Protein AF-A0A924R7V2-F1 (afdb_monomer)

Radius of gyration: 20.62 Å; Cα contacts (8 Å, |Δi|>4): 153; chains: 1; bounding box: 62×31×60 Å

Secondary structure (DSSP, 8-state):
--TT--HHHHHHHHHHHHHHHHHHHHHHHHHSS--GGGGHHHHHHHHHHT-SSHHHHHHHHHHHHHHHHHHHHHHHHHHHHTTGGG-THHHHHHHHHHHHHHHHH-TTSHHHHHHHHHHH-HHHHHHHHHHHHHHHHHTTHHHH-STTHHHHHHHHHHHHHHIIIII----GGGGGGHHHHHHHTS-THHHHHHTS--

Solvent-accessible surface area (backbone atoms only — not comparable to full-atom values): 10890 Å² total; per-residue (Å²): 136,80,84,75,61,50,70,68,54,48,46,50,51,34,52,52,51,31,52,50,45,51,54,48,36,53,53,47,37,72,78,39,96,54,63,53,73,60,48,49,47,68,46,51,51,45,58,37,69,54,42,92,44,74,69,47,29,54,50,36,35,51,52,50,43,51,54,53,39,51,50,41,32,50,52,31,49,48,40,56,73,70,46,46,82,79,40,53,60,49,42,22,49,50,52,48,67,74,41,44,67,51,53,70,75,42,62,83,41,71,67,38,49,52,52,50,51,33,46,73,38,31,68,62,27,27,49,54,49,50,53,52,41,49,56,28,47,56,39,52,53,60,77,81,42,71,90,52,33,69,57,50,47,53,51,49,53,51,47,53,50,48,41,33,70,77,67,65,46,82,54,69,61,53,55,69,53,52,52,35,48,61,55,58,72,71,47,73,64,70,59,55,56,61,66,74,77,113

Structure (mmCIF, N/CA/C/O backbone):
data_AF-A0A924R7V2-F1
#
_entry.id   AF-A0A924R7V2-F1
#
loop_
_atom_site.group_PDB
_atom_site.id
_atom_site.type_symbol
_atom_site.label_atom_id
_atom_site.label_alt_id
_atom_site.label_comp_id
_atom_site.label_asym_id
_atom_site.label_entity_id
_atom_site.label_seq_id
_atom_site.pdbx_PDB_ins_code
_atom_site.Cartn_x
_atom_site.Cartn_y
_atom_site.Cartn_z
_atom_site.occupancy
_atom_site.B_iso_or_equiv
_atom_site.auth_seq_id
_atom_site.auth_comp_id
_atom_site.auth_asym_id
_atom_site.auth_atom_id
_atom_site.pdbx_PDB_model_num
ATOM 1 N N . MET A 1 1 ? -12.133 -12.979 36.140 1.00 30.42 1 MET A N 1
ATOM 2 C CA . MET A 1 1 ? -11.335 -12.164 37.088 1.00 30.42 1 MET A CA 1
ATOM 3 C C . MET A 1 1 ? -10.271 -11.273 36.418 1.00 30.42 1 MET A C 1
ATOM 5 O O . MET A 1 1 ? -9.928 -10.261 37.002 1.00 30.42 1 MET A O 1
ATOM 9 N N . ALA A 1 2 ? -9.81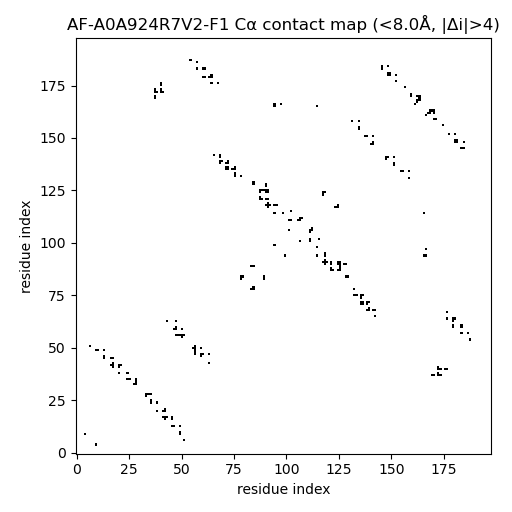9 -11.541 35.179 1.00 35.56 2 ALA A N 1
ATOM 10 C CA . ALA A 1 2 ? -8.825 -10.710 34.461 1.00 35.56 2 ALA A CA 1
ATOM 1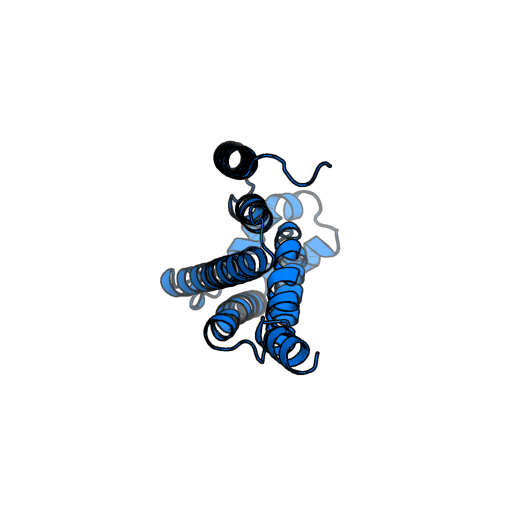1 C C . ALA A 1 2 ? -9.401 -9.622 33.511 1.00 35.56 2 ALA A C 1
ATOM 13 O O . ALA A 1 2 ? -8.659 -8.893 32.860 1.00 35.56 2 ALA A O 1
ATOM 14 N N . VAL A 1 3 ? -10.731 -9.500 33.397 1.00 43.91 3 VAL A N 1
ATOM 15 C CA . VAL A 1 3 ? -11.387 -8.645 32.378 1.00 43.91 3 VAL A CA 1
ATOM 16 C C . VAL A 1 3 ? -11.472 -7.168 32.802 1.00 43.91 3 VAL A C 1
ATOM 18 O O . VAL A 1 3 ? -11.505 -6.277 31.951 1.00 43.91 3 VAL A O 1
ATOM 21 N N . LEU A 1 4 ? -11.402 -6.902 34.111 1.00 42.78 4 LEU A N 1
ATOM 22 C CA . 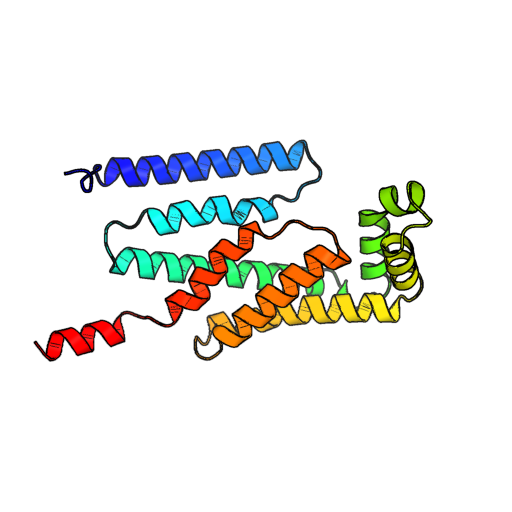LEU A 1 4 ? -11.438 -5.576 34.738 1.00 42.78 4 LEU A CA 1
ATOM 23 C C . LEU A 1 4 ? -10.038 -4.952 34.875 1.00 42.78 4 LEU A C 1
ATOM 25 O O . LEU A 1 4 ? -9.755 -4.269 35.855 1.00 42.78 4 LEU A O 1
ATOM 29 N N . LEU A 1 5 ? -9.133 -5.167 33.912 1.00 50.28 5 LEU A N 1
ATOM 30 C CA . LEU A 1 5 ? -7.948 -4.313 33.836 1.00 50.28 5 LEU A CA 1
ATOM 31 C C . LEU A 1 5 ? -8.456 -2.882 33.611 1.00 50.28 5 LEU A C 1
ATOM 33 O O . LEU A 1 5 ? -9.075 -2.588 32.585 1.00 50.28 5 LEU A O 1
ATOM 37 N N . ASN A 1 6 ? -8.295 -2.069 34.652 1.00 61.81 6 ASN A N 1
ATOM 38 C CA . ASN A 1 6 ? -8.919 -0.773 34.884 1.00 61.81 6 ASN A CA 1
ATOM 39 C C . ASN A 1 6 ? -8.969 0.059 33.589 1.00 61.81 6 ASN A C 1
ATOM 41 O O . ASN A 1 6 ? -7.948 0.234 32.929 1.00 61.81 6 ASN A O 1
ATOM 45 N N . PHE A 1 7 ? -10.142 0.557 33.195 1.00 62.72 7 PHE A N 1
ATOM 46 C CA . PHE A 1 7 ? -10.370 1.256 31.916 1.00 62.72 7 PHE A CA 1
ATOM 47 C C . PHE A 1 7 ? -9.324 2.344 31.611 1.00 62.72 7 PHE A C 1
ATOM 49 O O . PHE A 1 7 ? -8.873 2.485 30.473 1.00 62.72 7 PHE A O 1
ATOM 56 N N . LYS A 1 8 ? -8.888 3.068 32.650 1.00 65.00 8 LYS A N 1
ATOM 57 C CA . LYS A 1 8 ? -7.819 4.072 32.560 1.00 65.00 8 LYS A CA 1
ATOM 58 C C . LYS A 1 8 ? -6.460 3.461 32.197 1.00 65.00 8 LYS A C 1
ATOM 60 O O . LYS A 1 8 ? -5.738 4.037 31.394 1.00 65.00 8 LYS A O 1
ATOM 65 N N . ILE A 1 9 ? -6.145 2.281 32.730 1.00 75.62 9 ILE A N 1
ATOM 66 C CA . ILE A 1 9 ? -4.906 1.543 32.453 1.00 75.62 9 ILE A CA 1
ATOM 67 C C . ILE A 1 9 ? -4.914 1.015 31.015 1.00 75.62 9 ILE A C 1
ATOM 69 O O . ILE A 1 9 ? -3.938 1.218 30.304 1.00 75.62 9 ILE A O 1
ATOM 73 N N . LYS A 1 10 ? -6.021 0.427 30.533 1.00 75.50 10 LYS A N 1
ATOM 74 C CA . LYS A 1 10 ? -6.118 -0.046 29.133 1.00 75.50 10 LYS A CA 1
ATOM 75 C C . LYS A 1 10 ? -5.936 1.087 28.118 1.00 75.50 10 LYS A C 1
ATOM 77 O O . LYS A 1 10 ? -5.172 0.941 27.164 1.00 75.50 10 LYS A O 1
ATOM 82 N N . LYS A 1 11 ? -6.595 2.231 28.339 1.00 77.94 11 LYS A N 1
ATOM 83 C CA . LYS A 1 11 ? -6.418 3.420 27.490 1.00 77.94 11 LYS A CA 1
ATOM 84 C C . LYS A 1 11 ? -4.999 3.976 27.579 1.00 77.94 11 LYS A C 1
ATOM 86 O O . LYS A 1 11 ? -4.411 4.265 26.544 1.00 77.94 11 LYS A O 1
ATOM 91 N N . GLY A 1 12 ? -4.440 4.068 28.786 1.00 82.12 12 GLY A N 1
ATOM 92 C CA . GLY A 1 12 ? -3.061 4.508 29.003 1.00 82.12 12 GLY A CA 1
ATOM 93 C C . GLY A 1 12 ? -2.050 3.646 28.246 1.00 82.12 12 GLY A C 1
ATOM 94 O O . GLY A 1 12 ? -1.248 4.182 27.490 1.00 82.12 12 GLY A O 1
ATOM 95 N N . ILE A 1 13 ? -2.155 2.318 28.363 1.00 83.94 13 ILE A N 1
ATOM 96 C CA . ILE A 1 13 ? -1.310 1.372 27.619 1.00 83.94 13 ILE A CA 1
ATOM 97 C C . ILE A 1 13 ? -1.471 1.587 26.114 1.00 83.94 13 ILE A C 1
ATOM 99 O O . ILE A 1 13 ? -0.471 1.704 25.421 1.00 83.94 13 ILE A O 1
ATOM 103 N N . THR A 1 14 ? -2.705 1.726 25.617 1.00 84.38 14 THR A N 1
ATOM 104 C CA . THR A 1 14 ? -2.963 1.959 24.185 1.00 84.38 14 THR A CA 1
ATOM 105 C C . THR A 1 14 ? -2.237 3.206 23.672 1.00 84.38 14 THR A C 1
ATOM 107 O O . THR A 1 14 ? -1.545 3.136 22.660 1.00 84.38 14 THR A O 1
ATOM 110 N N . PHE A 1 15 ? -2.355 4.340 24.369 1.00 86.19 15 PHE A N 1
ATOM 111 C CA . PHE A 1 15 ? -1.691 5.581 23.961 1.00 86.19 15 PHE A CA 1
ATOM 112 C C . PHE A 1 15 ? -0.167 5.483 24.041 1.00 86.19 15 PHE A C 1
ATOM 114 O O . PHE A 1 15 ? 0.513 5.978 23.146 1.00 86.19 15 PHE A O 1
ATOM 121 N N . ILE A 1 16 ? 0.367 4.811 25.065 1.00 88.50 16 ILE A N 1
ATOM 122 C CA . ILE A 1 16 ? 1.808 4.555 25.183 1.00 88.50 16 ILE A CA 1
ATOM 123 C C . ILE A 1 16 ? 2.286 3.688 24.014 1.00 88.50 16 ILE A C 1
ATOM 125 O O . ILE A 1 16 ? 3.286 4.023 23.386 1.00 88.50 16 ILE A O 1
ATOM 129 N N . THR A 1 17 ? 1.560 2.621 23.667 1.00 88.00 17 THR A N 1
ATOM 130 C CA . THR A 1 17 ? 1.894 1.755 22.528 1.00 88.00 17 THR A CA 1
ATOM 131 C C . THR A 1 17 ? 1.845 2.521 21.209 1.00 88.00 17 THR A C 1
ATOM 133 O O . THR A 1 17 ? 2.769 2.395 20.409 1.00 88.00 17 THR A O 1
ATOM 136 N N . ILE A 1 18 ? 0.822 3.354 20.990 1.00 87.94 18 ILE A N 1
ATOM 137 C CA . ILE A 1 18 ? 0.715 4.203 19.795 1.00 87.94 18 ILE A CA 1
ATOM 138 C C . ILE A 1 18 ? 1.891 5.181 19.723 1.00 87.94 18 ILE A C 1
ATOM 140 O O . ILE A 1 18 ? 2.565 5.248 18.698 1.00 87.94 18 ILE A O 1
ATOM 144 N N . GLY A 1 19 ? 2.173 5.898 20.815 1.00 89.06 19 GLY A N 1
ATOM 145 C CA . GLY A 1 19 ? 3.272 6.860 20.883 1.00 89.06 19 GLY A CA 1
ATOM 146 C C . GLY A 1 19 ? 4.629 6.205 20.634 1.00 89.06 19 GLY A C 1
ATOM 147 O O . GLY A 1 19 ? 5.397 6.678 19.799 1.00 89.06 19 GLY A O 1
ATOM 148 N N . PHE A 1 20 ? 4.888 5.066 21.280 1.00 90.06 20 PHE A N 1
ATOM 149 C CA . PHE A 1 20 ? 6.088 4.266 21.044 1.0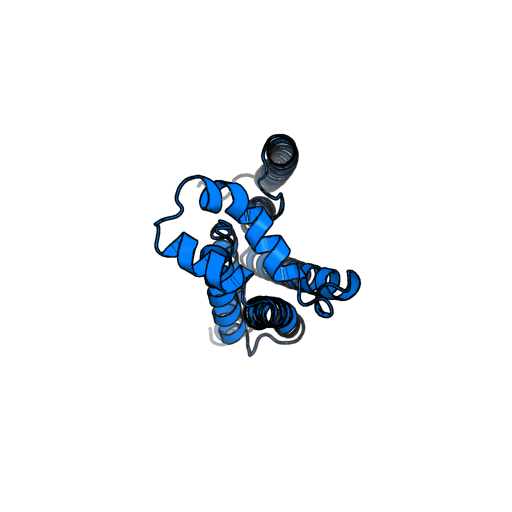0 90.06 20 PHE A CA 1
ATOM 150 C C . PHE A 1 20 ? 6.197 3.822 19.581 1.00 90.06 20 PHE A C 1
ATOM 152 O O . PHE A 1 20 ? 7.250 3.985 18.974 1.00 90.06 20 PHE A O 1
ATOM 159 N N . THR A 1 21 ? 5.106 3.327 18.988 1.00 87.25 21 THR A N 1
ATOM 160 C CA . THR A 1 21 ? 5.089 2.881 17.584 1.00 87.25 21 THR A CA 1
ATOM 161 C C . THR A 1 21 ? 5.361 4.031 16.617 1.00 87.25 21 THR A C 1
ATOM 163 O O . THR A 1 21 ? 6.095 3.843 15.652 1.00 87.25 21 THR A O 1
ATOM 166 N N . ILE A 1 22 ? 4.827 5.229 16.875 1.00 88.38 22 ILE A N 1
ATOM 167 C CA . ILE A 1 22 ? 5.089 6.421 16.055 1.00 88.38 22 ILE A CA 1
ATOM 168 C C . ILE A 1 22 ? 6.567 6.807 16.127 1.00 88.38 22 ILE A C 1
ATOM 170 O O . ILE A 1 22 ? 7.202 6.981 15.089 1.00 88.38 22 ILE A O 1
ATOM 174 N N . VAL A 1 23 ? 7.128 6.909 17.337 1.00 89.44 23 VAL A N 1
ATOM 175 C CA . VAL A 1 23 ? 8.549 7.244 17.528 1.00 89.44 23 VAL A CA 1
ATOM 176 C C . VAL A 1 23 ? 9.439 6.194 16.865 1.00 89.44 23 VAL A C 1
ATOM 178 O O . VAL A 1 23 ? 10.372 6.546 16.144 1.00 89.44 23 VAL A O 1
ATOM 181 N N . TYR A 1 24 ? 9.110 4.914 17.044 1.00 87.94 24 TYR A N 1
ATOM 182 C CA . TYR A 1 24 ? 9.808 3.805 16.405 1.00 87.94 24 TYR A CA 1
ATOM 183 C C . TYR A 1 24 ? 9.746 3.901 14.876 1.00 87.94 24 TYR A C 1
ATOM 185 O O . TYR A 1 24 ? 10.780 3.801 14.222 1.00 87.94 24 TYR A O 1
ATOM 193 N N . ALA A 1 25 ? 8.569 4.162 14.300 1.00 86.19 25 ALA A N 1
ATOM 194 C CA . ALA A 1 25 ? 8.394 4.298 12.856 1.00 86.19 25 ALA A CA 1
ATOM 195 C C . ALA A 1 25 ? 9.178 5.488 12.280 1.00 86.19 25 ALA A C 1
ATOM 197 O O . ALA A 1 25 ? 9.783 5.356 11.219 1.00 86.19 25 ALA A O 1
ATOM 198 N N . ILE A 1 26 ? 9.217 6.626 12.983 1.00 87.12 26 ILE A N 1
ATOM 199 C CA . ILE A 1 26 ? 10.000 7.801 12.570 1.00 87.12 26 ILE A CA 1
ATOM 200 C C . ILE A 1 26 ? 11.495 7.480 12.603 1.00 87.12 26 ILE A C 1
ATOM 202 O O . ILE A 1 26 ? 12.201 7.717 11.622 1.00 87.12 26 ILE A O 1
ATOM 206 N N . PHE A 1 27 ? 11.982 6.918 13.711 1.00 88.00 27 PHE A N 1
ATOM 207 C CA . PHE A 1 27 ? 13.397 6.593 13.867 1.00 88.00 27 PHE A CA 1
ATOM 208 C C . PHE A 1 27 ? 13.842 5.560 12.830 1.00 88.00 27 PHE A C 1
ATOM 210 O O . PHE A 1 27 ? 14.835 5.754 12.131 1.00 88.00 27 PHE A O 1
ATOM 217 N N . PHE A 1 28 ? 13.059 4.497 12.660 1.00 82.94 28 PHE A N 1
ATOM 218 C CA . PHE A 1 28 ? 13.373 3.436 11.717 1.00 82.94 28 PHE A CA 1
ATOM 219 C C . PHE A 1 28 ? 13.289 3.906 10.261 1.00 82.94 28 PHE A C 1
ATOM 221 O O . PHE A 1 28 ? 14.169 3.565 9.478 1.00 82.94 28 PHE A O 1
ATOM 228 N N . SER A 1 29 ? 12.313 4.750 9.907 1.00 82.50 29 SER A N 1
ATOM 229 C CA . SER A 1 29 ? 12.231 5.369 8.574 1.00 82.50 29 SER A CA 1
ATOM 230 C C . SER A 1 29 ? 13.340 6.393 8.313 1.00 82.50 29 SER A C 1
ATOM 232 O O . SER A 1 29 ? 13.602 6.706 7.156 1.00 82.50 29 SER A O 1
ATOM 234 N N . SER A 1 30 ? 13.963 6.947 9.356 1.00 84.44 30 SER A N 1
ATOM 235 C CA . SER A 1 30 ? 15.096 7.871 9.213 1.00 84.44 30 SER A CA 1
ATOM 236 C C . SER A 1 30 ? 16.417 7.123 9.014 1.00 84.44 30 SER A C 1
ATOM 238 O O . SER A 1 30 ? 17.309 7.612 8.328 1.00 84.44 30 SER A O 1
ATOM 240 N N . VAL A 1 31 ? 16.545 5.938 9.620 1.00 83.81 31 VAL A N 1
ATOM 241 C CA . VAL A 1 31 ? 17.761 5.110 9.580 1.00 83.81 31 VAL A CA 1
ATOM 242 C C . VAL A 1 31 ? 17.742 4.103 8.423 1.00 83.81 31 VAL A C 1
ATOM 244 O O . VAL A 1 31 ? 18.792 3.771 7.880 1.00 83.81 31 VAL A O 1
ATOM 247 N N . SER A 1 32 ? 16.562 3.619 8.032 1.00 72.94 32 SER A N 1
ATOM 248 C CA . SER A 1 32 ? 16.372 2.618 6.977 1.00 72.94 32 SER A CA 1
ATOM 249 C C . SER A 1 32 ? 15.606 3.195 5.788 1.00 72.94 32 SER A C 1
ATOM 251 O O . SER A 1 32 ? 14.801 4.105 5.932 1.00 72.94 32 SER A O 1
ATOM 253 N N . TYR A 1 33 ? 15.754 2.580 4.613 1.00 65.69 33 TYR A N 1
ATOM 254 C CA . TYR A 1 33 ? 14.979 2.918 3.407 1.00 65.69 33 TYR A CA 1
ATOM 255 C C . TYR A 1 33 ? 13.519 2.417 3.437 1.00 65.69 33 TYR A C 1
ATOM 257 O O . TYR A 1 33 ? 12.823 2.459 2.423 1.00 65.69 33 TYR A O 1
ATOM 265 N N . ILE A 1 34 ? 13.048 1.904 4.578 1.00 67.94 34 ILE A N 1
ATOM 266 C CA . ILE A 1 34 ? 11.700 1.350 4.723 1.00 67.94 34 ILE A CA 1
ATOM 267 C C . ILE A 1 34 ? 10.719 2.491 4.986 1.00 67.94 34 ILE A C 1
ATOM 269 O O . ILE A 1 34 ? 10.885 3.275 5.917 1.00 67.94 34 ILE A O 1
ATOM 273 N N . SER A 1 35 ? 9.671 2.561 4.165 1.00 68.75 35 SER A N 1
ATOM 274 C CA . SER A 1 35 ? 8.650 3.601 4.276 1.00 68.75 35 SER A CA 1
ATOM 275 C C . SER A 1 35 ? 7.859 3.504 5.587 1.00 68.75 35 SER A C 1
ATOM 277 O O . SER A 1 35 ? 7.434 2.427 6.015 1.00 68.75 35 SER A O 1
ATOM 279 N N . MET A 1 36 ? 7.566 4.663 6.185 1.00 72.12 36 MET A N 1
ATOM 280 C CA . MET A 1 36 ? 6.717 4.782 7.380 1.00 72.12 36 MET A CA 1
ATOM 281 C C . MET A 1 36 ? 5.322 4.151 7.192 1.00 72.12 36 MET A C 1
ATOM 283 O O . MET A 1 36 ? 4.702 3.696 8.152 1.00 72.12 36 MET A O 1
ATOM 287 N N . GLN A 1 37 ? 4.843 4.073 5.947 1.00 71.31 37 GLN A N 1
ATOM 288 C CA . GLN A 1 37 ? 3.541 3.508 5.581 1.00 71.31 37 GLN A CA 1
ATOM 289 C C . GLN A 1 37 ? 3.396 2.044 6.026 1.00 71.31 37 GLN A C 1
ATOM 291 O O . GLN A 1 37 ? 2.312 1.643 6.442 1.00 71.31 37 GLN A O 1
ATOM 296 N N . GLY A 1 38 ? 4.478 1.256 6.032 1.00 70.12 38 GLY A N 1
ATOM 297 C CA . GLY A 1 38 ? 4.446 -0.135 6.503 1.00 70.12 38 GLY A CA 1
ATOM 298 C C . GLY A 1 38 ? 4.066 -0.284 7.984 1.00 70.12 38 GLY A C 1
ATOM 299 O O . GLY A 1 38 ? 3.474 -1.290 8.374 1.00 70.12 38 GLY A O 1
ATOM 300 N N . TYR A 1 39 ? 4.329 0.738 8.804 1.00 76.00 39 TYR A N 1
ATOM 301 C CA . TYR A 1 39 ? 4.073 0.726 10.250 1.00 76.00 39 TYR A CA 1
ATOM 302 C C . TYR A 1 39 ? 2.696 1.260 10.637 1.00 76.00 39 TYR A C 1
ATOM 304 O O . TYR A 1 39 ? 2.279 1.116 11.786 1.00 76.00 39 TYR A O 1
ATOM 312 N N . MET A 1 40 ? 1.952 1.841 9.694 1.00 77.12 40 MET A N 1
ATOM 313 C CA . MET A 1 40 ? 0.668 2.472 9.996 1.00 77.12 40 MET A CA 1
ATOM 314 C C . MET A 1 40 ? -0.337 1.481 10.593 1.00 77.12 40 MET A C 1
ATOM 316 O O . MET A 1 40 ? -1.120 1.838 11.474 1.00 77.12 40 MET A O 1
ATOM 320 N N . SER A 1 41 ? -0.271 0.205 10.199 1.00 77.50 41 SER A N 1
ATOM 321 C CA . SER A 1 41 ? -1.183 -0.784 10.773 1.00 77.50 41 SER A CA 1
ATOM 322 C C . SER A 1 41 ? -0.947 -1.028 12.261 1.00 77.50 41 SER A C 1
ATOM 324 O O . SER A 1 41 ? -1.898 -1.192 13.022 1.00 77.50 41 SER A O 1
ATOM 326 N N . TRP A 1 42 ? 0.310 -0.960 12.698 1.00 79.38 42 TRP A N 1
ATOM 327 C CA . TRP A 1 42 ? 0.685 -1.103 14.105 1.00 79.38 42 TRP A CA 1
ATOM 328 C C . TRP A 1 42 ? 0.225 0.085 14.951 1.00 79.38 42 TRP A C 1
ATOM 330 O O . TRP A 1 42 ? 0.014 -0.065 16.150 1.00 79.38 42 TRP A O 1
ATOM 340 N N . ILE A 1 43 ? 0.011 1.246 14.328 1.00 84.12 43 ILE A N 1
ATOM 341 C CA . ILE A 1 43 ? -0.538 2.433 14.987 1.00 84.12 43 ILE A CA 1
ATOM 342 C C . ILE A 1 43 ? -2.052 2.279 15.207 1.00 84.12 43 ILE A C 1
ATOM 344 O O . ILE A 1 43 ? -2.556 2.643 16.269 1.00 84.12 43 ILE A O 1
ATOM 348 N N . LEU A 1 44 ? -2.796 1.717 14.245 1.00 84.06 44 LEU A N 1
ATOM 349 C CA . LEU A 1 44 ? -4.266 1.663 14.330 1.00 84.06 44 LEU A CA 1
ATOM 350 C C . LEU A 1 44 ? -4.807 0.382 14.998 1.00 84.06 44 LEU A C 1
ATOM 352 O O . LEU A 1 44 ? -5.909 0.414 15.543 1.00 84.06 44 LEU A O 1
ATOM 356 N N . ILE A 1 45 ? -4.069 -0.736 15.014 1.00 84.06 45 ILE A N 1
ATOM 357 C CA . ILE A 1 45 ? -4.512 -1.977 15.691 1.00 84.06 45 ILE A CA 1
ATOM 358 C C . ILE A 1 45 ? -4.770 -1.768 17.199 1.00 84.06 45 ILE A C 1
ATOM 360 O O . ILE A 1 45 ? -5.839 -2.169 17.672 1.00 84.06 45 ILE A O 1
ATOM 364 N N . PRO A 1 46 ? -3.878 -1.112 17.973 1.00 84.56 46 PRO A N 1
ATOM 365 C CA . PRO A 1 46 ? -4.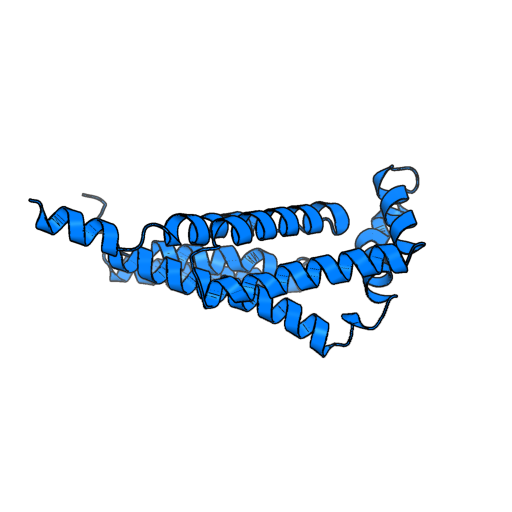130 -0.832 19.387 1.00 84.56 46 PRO A CA 1
ATOM 366 C C . PRO A 1 46 ? -5.407 -0.013 19.611 1.00 84.56 46 PRO A C 1
ATOM 368 O O . PRO A 1 46 ? -6.105 -0.223 20.602 1.00 84.56 46 PRO A O 1
ATOM 371 N N . LEU A 1 47 ? -5.754 0.878 18.673 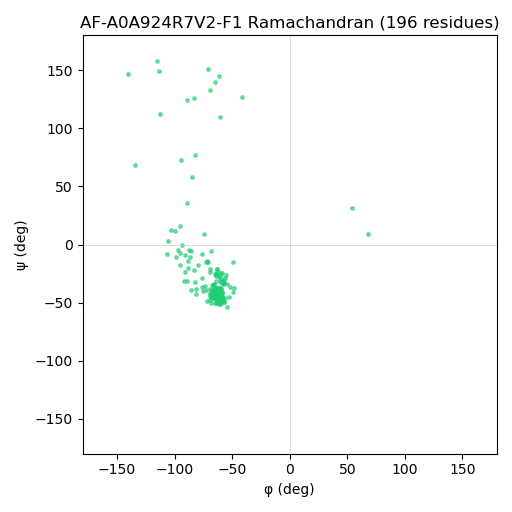1.00 83.25 47 LEU A N 1
ATOM 372 C CA . LEU A 1 47 ? -6.973 1.682 18.748 1.00 83.25 47 LEU A CA 1
ATOM 373 C C . LEU A 1 47 ? -8.229 0.799 18.727 1.00 83.25 47 LEU A C 1
ATOM 375 O O . LEU A 1 47 ? -9.127 1.011 19.542 1.00 83.25 47 LEU A O 1
ATOM 379 N N . ILE A 1 48 ? -8.267 -0.222 17.863 1.00 82.62 48 ILE A N 1
ATOM 380 C CA . ILE A 1 48 ? -9.379 -1.184 17.786 1.00 82.62 48 ILE A CA 1
ATOM 381 C C . ILE A 1 48 ? -9.516 -1.956 19.106 1.00 82.62 48 ILE A C 1
ATOM 383 O O . ILE A 1 48 ? -10.615 -2.097 19.640 1.00 82.62 48 ILE A O 1
ATOM 387 N N . LEU A 1 49 ? -8.398 -2.424 19.667 1.00 81.62 49 LEU A N 1
ATOM 388 C CA . LEU A 1 49 ? -8.382 -3.248 20.884 1.00 81.62 49 LEU A CA 1
ATOM 389 C C . LEU A 1 49 ? -8.627 -2.452 22.177 1.00 81.62 49 LEU A C 1
ATOM 391 O O . LEU A 1 49 ? -8.816 -3.040 23.244 1.00 81.62 49 LEU A O 1
ATOM 395 N N . SER A 1 50 ? -8.662 -1.121 22.097 1.00 81.94 50 SER A N 1
ATOM 396 C CA . SER A 1 50 ? -8.906 -0.244 23.247 1.00 81.94 50 SER A CA 1
ATOM 397 C C . SER A 1 50 ? -10.360 -0.255 23.739 1.00 81.94 50 SER A C 1
ATOM 399 O O . SER A 1 50 ? -10.646 0.192 24.856 1.00 81.94 50 SER A O 1
ATOM 401 N N . SER A 1 51 ? -11.292 -0.776 22.934 1.00 79.19 51 SER A N 1
ATOM 402 C CA . SER A 1 51 ? -12.707 -0.842 23.291 1.00 79.19 51 SER A CA 1
ATOM 403 C C . SER A 1 51 ? -12.976 -1.830 24.421 1.00 79.19 51 SER A C 1
ATOM 405 O O . SER A 1 51 ? -12.568 -2.988 24.371 1.00 79.19 51 SER A O 1
ATOM 407 N N . THR A 1 52 ? -13.757 -1.402 25.409 1.00 74.94 52 THR A N 1
ATOM 408 C CA . THR A 1 52 ? -14.255 -2.275 26.481 1.00 74.94 52 THR A CA 1
ATOM 409 C C . THR A 1 52 ? -15.650 -2.826 26.209 1.00 74.94 52 THR A C 1
ATOM 411 O O . THR A 1 52 ? -16.048 -3.806 26.832 1.00 74.94 52 THR A O 1
ATOM 414 N N . THR A 1 53 ? -16.391 -2.210 25.287 1.00 81.94 53 THR A N 1
ATOM 415 C CA . THR A 1 53 ? -17.735 -2.626 24.884 1.00 81.94 53 THR A CA 1
ATOM 416 C C . THR A 1 53 ? -17.724 -3.115 23.441 1.00 81.94 53 THR A C 1
ATOM 418 O O . THR A 1 53 ? -16.974 -2.611 22.606 1.00 81.94 53 THR A O 1
ATOM 421 N N . ILE A 1 54 ? -18.604 -4.068 23.129 1.00 80.75 54 ILE A N 1
ATOM 422 C CA . ILE A 1 54 ? -18.783 -4.590 21.766 1.00 80.75 54 ILE A CA 1
ATOM 423 C C . ILE A 1 54 ? -19.169 -3.464 20.795 1.00 80.75 54 ILE A C 1
ATOM 425 O O . ILE A 1 54 ? -18.639 -3.388 19.693 1.00 80.75 54 ILE A O 1
ATOM 429 N N . GLN A 1 55 ? -20.039 -2.543 21.217 1.00 80.12 55 GLN A N 1
ATOM 430 C CA . GLN A 1 55 ? -20.415 -1.373 20.414 1.00 80.12 55 GLN A CA 1
ATOM 431 C C . GLN A 1 55 ? -19.216 -0.457 20.131 1.00 80.12 55 GLN A C 1
ATOM 433 O O . GLN A 1 55 ? -19.039 -0.013 19.000 1.00 80.12 55 GLN A O 1
ATOM 438 N N . GLY A 1 56 ? -18.361 -0.218 21.134 1.00 81.38 56 GLY A N 1
ATOM 439 C CA . GLY A 1 56 ? -17.135 0.561 20.966 1.00 81.38 56 GLY A CA 1
ATOM 440 C C . GLY A 1 56 ? -16.149 -0.105 20.007 1.00 81.38 56 GLY A C 1
ATOM 441 O O . GLY A 1 56 ? -15.543 0.583 19.193 1.00 81.38 56 GLY A O 1
ATOM 442 N N . PHE A 1 57 ? -16.033 -1.436 20.051 1.00 83.25 57 PHE A N 1
ATOM 443 C CA . PHE A 1 57 ? -15.191 -2.202 19.127 1.00 83.25 57 PHE A CA 1
ATOM 444 C C . PHE A 1 57 ? -15.624 -1.989 17.672 1.00 83.25 57 PHE A C 1
ATOM 446 O O . PHE A 1 57 ? -14.807 -1.607 16.835 1.00 83.25 57 PHE A O 1
ATOM 453 N N . TYR A 1 58 ? -16.921 -2.154 17.383 1.00 82.81 58 TYR A N 1
ATOM 454 C CA . TYR A 1 58 ? -17.470 -1.906 16.045 1.00 82.81 58 TYR A CA 1
ATOM 455 C C . TYR A 1 58 ? -17.300 -0.447 15.610 1.00 82.81 58 TYR A C 1
ATOM 457 O O . TYR A 1 58 ? -16.961 -0.189 14.456 1.00 82.81 58 TYR A O 1
ATOM 465 N N . TYR A 1 59 ? -17.471 0.509 16.527 1.00 84.56 59 TYR A N 1
ATOM 466 C CA . TYR A 1 59 ? -17.230 1.922 16.239 1.00 84.56 59 TYR A CA 1
ATOM 467 C C . TYR A 1 59 ? -15.775 2.185 15.825 1.00 84.56 59 TYR A C 1
ATOM 469 O O . TYR A 1 59 ? -15.540 2.763 14.764 1.00 84.56 59 TYR A O 1
ATOM 477 N N . TYR A 1 60 ? -14.789 1.720 16.601 1.00 85.44 60 TYR A N 1
ATOM 478 C CA . TYR A 1 60 ? -13.377 1.891 16.240 1.00 85.44 60 TYR A CA 1
ATOM 479 C C . TYR A 1 60 ? -13.024 1.172 14.942 1.00 85.44 60 TYR A C 1
ATOM 481 O O . TYR A 1 60 ? -12.290 1.725 14.130 1.00 85.44 60 TYR A O 1
ATOM 489 N N . LEU A 1 61 ? -13.583 -0.012 14.697 1.00 85.00 61 LEU A N 1
ATOM 490 C CA . LEU A 1 61 ? -13.388 -0.745 13.449 1.00 85.00 61 LEU A CA 1
ATOM 491 C C . LEU A 1 61 ? -13.908 0.051 12.237 1.00 85.00 61 LEU A C 1
ATOM 493 O O . LEU A 1 61 ? -13.230 0.109 11.210 1.00 85.00 61 LEU A O 1
ATOM 497 N N . HIS A 1 62 ? -15.047 0.741 12.366 1.00 84.12 62 HIS A N 1
ATOM 498 C CA . HIS A 1 62 ? -15.540 1.662 11.336 1.00 84.12 62 HIS A CA 1
ATOM 499 C C . HIS A 1 62 ? -14.642 2.895 11.158 1.00 84.12 62 HIS A C 1
ATOM 501 O O . HIS A 1 62 ? -14.370 3.277 10.020 1.00 84.12 62 HIS A O 1
ATOM 507 N N . VAL A 1 63 ? -14.146 3.494 12.246 1.00 86.62 63 VAL A N 1
ATOM 508 C CA . VAL A 1 63 ? -13.198 4.622 12.176 1.00 86.62 63 VAL A CA 1
ATOM 509 C C . VAL A 1 63 ? -11.914 4.202 11.459 1.00 86.62 63 VAL A C 1
ATOM 511 O O . VAL A 1 63 ? -11.478 4.878 10.529 1.00 86.62 63 VAL A O 1
ATOM 514 N N . VAL A 1 64 ? -11.342 3.054 11.828 1.00 87.31 64 VAL A N 1
ATOM 515 C CA . VAL A 1 64 ? -10.136 2.515 11.190 1.00 87.31 64 VAL A CA 1
ATOM 516 C C . VAL A 1 64 ? -10.380 2.182 9.718 1.00 87.31 64 VAL A C 1
ATOM 518 O O . VAL A 1 64 ? -9.530 2.508 8.896 1.00 87.31 64 VAL A O 1
ATOM 521 N N . ARG A 1 65 ? -11.545 1.625 9.351 1.00 87.00 65 ARG A N 1
ATOM 522 C CA . ARG A 1 65 ? -11.935 1.410 7.942 1.00 87.00 65 ARG A CA 1
ATOM 523 C C . ARG A 1 65 ? -11.910 2.717 7.147 1.00 87.00 65 ARG A C 1
ATOM 525 O O . ARG A 1 65 ? -11.378 2.739 6.044 1.00 87.00 65 ARG A O 1
ATOM 532 N N . ILE A 1 66 ? -12.465 3.798 7.696 1.00 87.38 66 ILE A N 1
ATOM 533 C CA . ILE A 1 66 ? -12.483 5.106 7.024 1.00 87.38 66 ILE A CA 1
ATOM 534 C C . ILE A 1 66 ? -11.059 5.648 6.866 1.00 87.38 66 ILE A C 1
ATOM 536 O O . ILE A 1 66 ? -10.692 6.044 5.764 1.00 87.38 66 ILE A O 1
ATOM 540 N N . ILE A 1 67 ? -10.243 5.614 7.926 1.00 89.19 67 ILE A N 1
ATOM 541 C CA . ILE A 1 67 ? -8.837 6.052 7.874 1.00 89.19 67 ILE A CA 1
ATOM 542 C C . ILE A 1 67 ? -8.064 5.245 6.826 1.00 89.19 67 ILE A C 1
ATOM 544 O O . ILE A 1 67 ? -7.366 5.824 5.999 1.00 89.19 67 ILE A O 1
ATOM 548 N N . PHE A 1 68 ? -8.226 3.920 6.826 1.00 87.69 68 PHE A N 1
ATOM 549 C CA . PHE A 1 68 ? -7.623 3.019 5.848 1.00 87.69 68 PHE A CA 1
ATOM 550 C C . PHE A 1 68 ? -7.981 3.431 4.420 1.00 87.69 68 PHE A C 1
ATOM 552 O O . PHE A 1 68 ? -7.082 3.674 3.620 1.00 87.69 68 PHE A O 1
ATOM 559 N N . ILE A 1 69 ? -9.274 3.579 4.114 1.00 89.50 69 ILE A N 1
ATOM 560 C CA . ILE A 1 69 ? -9.712 3.958 2.767 1.00 89.50 69 ILE A CA 1
ATOM 561 C C . ILE A 1 69 ? -9.124 5.319 2.386 1.00 89.50 69 ILE A C 1
ATOM 563 O O . ILE A 1 69 ? -8.534 5.447 1.318 1.00 89.50 69 ILE A O 1
ATOM 567 N N . LEU A 1 70 ? -9.210 6.316 3.270 1.00 90.56 70 LEU A N 1
ATOM 568 C CA . LEU A 1 70 ? -8.689 7.658 3.004 1.00 90.56 70 LEU A CA 1
ATOM 569 C C . LEU A 1 70 ? -7.193 7.665 2.676 1.00 90.56 70 LEU A C 1
ATOM 571 O O . LEU A 1 70 ? -6.774 8.466 1.847 1.00 90.56 70 LEU A O 1
ATOM 575 N N . MET A 1 71 ? -6.391 6.776 3.265 1.00 89.12 71 MET A N 1
ATOM 576 C CA . MET A 1 71 ? -4.961 6.695 2.955 1.00 89.12 71 MET A CA 1
ATOM 577 C C . MET A 1 71 ? -4.686 6.205 1.532 1.00 89.12 71 MET A C 1
ATOM 579 O O . MET A 1 71 ? -3.871 6.811 0.839 1.00 89.12 71 MET A O 1
ATOM 583 N N . PHE A 1 72 ? -5.376 5.158 1.072 1.00 88.88 72 PHE A N 1
ATOM 584 C CA . PHE A 1 72 ? -5.222 4.681 -0.310 1.00 88.88 72 PHE A CA 1
ATOM 585 C C . PHE A 1 72 ? -5.714 5.719 -1.317 1.00 88.88 72 PHE A C 1
ATOM 587 O O . PHE A 1 72 ? -5.070 5.967 -2.334 1.00 88.88 72 PHE A O 1
ATOM 594 N N . VAL A 1 73 ? -6.810 6.402 -0.992 1.00 91.81 73 VAL A N 1
ATOM 595 C CA . VAL A 1 73 ? -7.330 7.497 -1.815 1.00 91.81 73 VAL A CA 1
ATOM 596 C C . VAL A 1 73 ? -6.346 8.663 -1.864 1.00 91.81 73 VAL A C 1
ATOM 598 O O . VAL A 1 73 ? -6.094 9.200 -2.939 1.00 91.81 73 VAL A O 1
ATOM 601 N N . ALA A 1 74 ? -5.743 9.033 -0.733 1.00 91.94 74 ALA A N 1
ATOM 602 C CA . ALA A 1 74 ? -4.725 10.077 -0.685 1.00 91.94 74 ALA A CA 1
ATOM 603 C C . ALA A 1 74 ? -3.494 9.712 -1.531 1.00 91.94 74 ALA A C 1
ATOM 605 O O . ALA A 1 74 ? -2.993 10.567 -2.261 1.00 91.94 74 ALA A O 1
ATOM 606 N N . ALA A 1 75 ? -3.052 8.450 -1.498 1.00 89.38 75 ALA A N 1
ATOM 607 C CA . ALA A 1 75 ? -1.965 7.965 -2.348 1.00 89.38 75 ALA A CA 1
ATOM 608 C C . ALA A 1 75 ? -2.309 8.104 -3.842 1.00 89.38 75 ALA A C 1
ATOM 610 O O . ALA A 1 75 ? -1.513 8.649 -4.610 1.00 89.38 75 ALA A O 1
ATOM 611 N N . ALA A 1 76 ? -3.521 7.718 -4.247 1.00 91.12 76 ALA A N 1
ATOM 612 C CA . ALA A 1 76 ? -3.967 7.875 -5.629 1.00 91.12 76 ALA A CA 1
ATOM 613 C C . ALA A 1 76 ? -4.072 9.347 -6.060 1.00 91.12 76 ALA A C 1
ATOM 615 O O . ALA A 1 76 ? -3.637 9.721 -7.152 1.00 91.12 76 ALA A O 1
ATOM 616 N N . VAL A 1 77 ? -4.605 10.211 -5.190 1.00 92.94 77 VAL A N 1
ATOM 617 C CA . VAL A 1 77 ? -4.696 11.657 -5.442 1.00 92.94 77 VAL A CA 1
ATOM 618 C C . VAL A 1 77 ? -3.307 12.278 -5.559 1.00 92.94 77 VAL A C 1
ATOM 620 O O . VAL A 1 77 ? -3.098 13.127 -6.420 1.00 92.94 77 VAL A O 1
ATOM 623 N N . GLN A 1 78 ? -2.324 11.831 -4.776 1.00 91.25 78 GLN A N 1
ATOM 624 C CA . GLN A 1 78 ? -0.941 12.285 -4.919 1.00 91.25 78 GLN A CA 1
ATOM 625 C C . GLN A 1 78 ? -0.343 11.892 -6.282 1.00 91.25 78 GLN A C 1
ATOM 627 O O . GLN A 1 78 ? 0.378 12.690 -6.890 1.00 91.25 78 GLN A O 1
ATOM 632 N N . LYS A 1 79 ? -0.664 10.700 -6.806 1.00 90.44 79 LYS A N 1
ATOM 633 C CA . LYS A 1 79 ? -0.252 10.264 -8.157 1.00 90.44 79 LYS A CA 1
ATOM 634 C C . LYS A 1 79 ? -0.895 11.107 -9.265 1.00 90.44 79 LYS A C 1
ATOM 636 O O . LYS A 1 79 ? -0.240 11.386 -10.268 1.00 90.44 79 LYS A O 1
ATOM 641 N N . LEU A 1 80 ? -2.137 11.554 -9.066 1.00 91.00 80 LEU A N 1
ATOM 642 C CA . LEU A 1 80 ? -2.814 12.515 -9.949 1.00 91.00 80 LEU A CA 1
ATOM 643 C C . LEU A 1 80 ? -2.178 13.908 -9.861 1.00 91.00 80 LEU A C 1
ATOM 645 O O . LEU A 1 80 ? -1.824 14.488 -10.883 1.00 91.00 80 LEU A O 1
ATOM 649 N N . TYR A 1 81 ? -1.988 14.422 -8.645 1.00 91.94 81 TYR A N 1
ATOM 650 C CA . TYR A 1 81 ? -1.472 15.769 -8.394 1.00 91.94 81 TYR A CA 1
ATOM 651 C C . TYR A 1 81 ? -0.033 15.957 -8.887 1.00 91.94 81 TYR A C 1
ATOM 653 O O . TYR A 1 81 ? 0.298 16.985 -9.465 1.00 91.94 81 TYR A O 1
ATOM 661 N N . SER A 1 82 ? 0.820 14.946 -8.712 1.00 87.50 82 SER A N 1
ATOM 662 C CA . SER A 1 82 ? 2.199 14.959 -9.222 1.00 87.50 82 SER A CA 1
ATOM 663 C C . SER A 1 82 ? 2.295 14.894 -10.752 1.00 87.50 82 SER A C 1
ATOM 665 O O . SER A 1 82 ? 3.395 14.972 -11.296 1.00 87.50 82 SER A O 1
ATOM 667 N N . GLY A 1 83 ? 1.173 14.712 -11.460 1.00 88.12 83 GLY A N 1
ATOM 668 C CA . GLY A 1 83 ? 1.150 14.504 -12.906 1.00 88.12 83 GLY A CA 1
ATOM 669 C C . GLY A 1 83 ? 1.766 13.170 -13.341 1.00 88.12 83 GLY A C 1
ATOM 670 O O . GLY A 1 83 ? 1.946 12.938 -14.535 1.00 88.12 83 GLY A O 1
ATOM 671 N N . ALA A 1 84 ? 2.073 12.271 -12.398 1.00 85.94 84 ALA A N 1
ATOM 672 C CA . ALA A 1 84 ? 2.772 11.022 -12.680 1.00 85.94 84 ALA A CA 1
ATOM 673 C C . ALA A 1 84 ? 1.964 10.085 -13.593 1.00 85.94 84 ALA A C 1
ATOM 675 O O . ALA A 1 84 ? 2.534 9.319 -14.362 1.00 85.94 84 ALA A O 1
ATOM 676 N N . ILE A 1 85 ? 0.634 10.188 -13.567 1.00 89.19 85 ILE A N 1
ATOM 677 C CA . ILE A 1 85 ? -0.269 9.403 -14.425 1.00 89.19 85 ILE A CA 1
ATOM 678 C C . ILE A 1 85 ? -0.210 9.848 -15.889 1.00 89.19 85 ILE A C 1
ATOM 680 O O . ILE A 1 85 ? -0.653 9.109 -16.751 1.00 89.19 85 ILE A O 1
ATOM 684 N N . PHE A 1 86 ? 0.354 11.013 -16.209 1.00 89.88 86 PHE A N 1
ATOM 685 C CA . PHE A 1 86 ? 0.501 11.466 -17.597 1.00 89.88 86 PHE A CA 1
ATOM 686 C C . PHE A 1 86 ? 1.884 11.173 -18.180 1.00 89.88 86 PHE A C 1
ATOM 688 O O . PHE A 1 86 ? 2.123 11.426 -19.358 1.00 89.88 86 PHE A O 1
ATOM 695 N N . ASN A 1 87 ? 2.803 10.645 -17.371 1.00 90.06 87 ASN A N 1
ATOM 696 C CA . ASN A 1 87 ? 4.175 10.402 -17.778 1.00 90.06 87 ASN A CA 1
ATOM 697 C C . ASN A 1 87 ? 4.452 8.893 -17.832 1.00 90.06 87 ASN A C 1
ATOM 699 O O . ASN A 1 87 ? 4.515 8.209 -16.810 1.00 90.06 87 ASN A O 1
ATOM 703 N N . THR A 1 88 ? 4.658 8.389 -19.049 1.00 89.75 88 THR A N 1
ATOM 704 C CA . THR A 1 88 ? 4.902 6.967 -19.332 1.00 89.75 88 THR A CA 1
ATOM 705 C C . THR A 1 88 ? 6.187 6.433 -18.710 1.00 89.75 88 THR A C 1
ATOM 707 O O . THR A 1 88 ? 6.309 5.229 -18.497 1.00 89.75 88 THR A O 1
ATOM 710 N N . ASP A 1 89 ? 7.134 7.313 -18.383 1.00 90.19 89 ASP A N 1
ATOM 711 C CA . ASP A 1 89 ? 8.451 6.928 -17.879 1.00 90.19 89 ASP A CA 1
ATOM 712 C C . ASP A 1 89 ? 8.475 6.741 -16.356 1.00 90.19 89 ASP A C 1
ATOM 714 O O . ASP A 1 89 ? 9.443 6.199 -15.817 1.00 90.19 89 ASP A O 1
ATOM 718 N N . GLN A 1 90 ? 7.411 7.143 -15.651 1.00 89.19 90 GLN A N 1
ATOM 719 C CA . GLN A 1 90 ? 7.356 7.108 -14.186 1.00 89.19 90 GLN A CA 1
ATOM 720 C C . GLN A 1 90 ? 7.512 5.694 -13.641 1.00 89.19 90 GLN A C 1
ATOM 722 O O . GLN A 1 90 ? 8.380 5.448 -12.806 1.00 89.19 90 GLN A O 1
ATOM 727 N N . MET A 1 91 ? 6.733 4.740 -14.153 1.00 89.06 91 MET A N 1
ATOM 728 C CA . MET A 1 91 ? 6.792 3.367 -13.653 1.00 89.06 91 MET A CA 1
ATOM 729 C C . MET A 1 91 ? 8.119 2.687 -13.982 1.00 89.06 91 MET A C 1
ATOM 731 O O . MET A 1 91 ? 8.700 2.035 -13.119 1.00 89.06 91 MET A O 1
ATOM 735 N N . SER A 1 92 ? 8.639 2.872 -15.200 1.00 89.06 92 SER A N 1
ATOM 736 C CA . SER A 1 92 ? 9.960 2.348 -15.564 1.00 89.06 92 SER A CA 1
ATOM 737 C C . SER A 1 92 ? 11.065 2.942 -14.688 1.00 89.06 92 SER A C 1
ATOM 739 O O . SER A 1 92 ? 11.973 2.221 -14.285 1.00 89.06 92 SER A O 1
ATOM 741 N N . GLY A 1 93 ? 10.965 4.229 -14.339 1.00 89.06 93 GLY A N 1
ATOM 742 C CA . GLY A 1 93 ? 11.901 4.892 -13.433 1.00 89.06 93 GLY A CA 1
ATOM 743 C C . GLY A 1 93 ? 11.816 4.364 -12.000 1.00 89.06 93 GLY A C 1
ATOM 744 O O . GLY A 1 93 ? 12.851 4.126 -11.378 1.00 89.06 93 GLY A O 1
ATOM 745 N N . ILE A 1 94 ? 10.601 4.127 -11.491 1.00 89.38 94 ILE A N 1
ATOM 746 C CA . ILE A 1 94 ? 10.376 3.524 -10.168 1.00 89.38 94 ILE A CA 1
ATOM 747 C C . ILE A 1 94 ? 10.977 2.116 -10.123 1.00 89.38 94 ILE A C 1
ATOM 749 O O . ILE A 1 94 ? 11.789 1.839 -9.241 1.00 89.38 94 ILE A O 1
ATOM 753 N N . LEU A 1 95 ? 10.657 1.261 -11.101 1.00 88.69 95 LEU A N 1
ATOM 754 C CA . LEU A 1 95 ? 11.175 -0.109 -11.177 1.00 88.69 95 LEU A CA 1
ATOM 755 C C . LEU A 1 95 ? 12.702 -0.142 -11.281 1.00 88.69 95 LEU A C 1
ATOM 757 O O . LEU A 1 95 ? 13.342 -0.919 -10.572 1.00 88.69 95 LEU A O 1
ATOM 761 N N . LEU A 1 96 ? 13.292 0.727 -12.109 1.00 90.50 96 LEU A N 1
ATOM 762 C CA . LEU A 1 96 ? 14.743 0.834 -12.242 1.00 90.50 96 LEU A CA 1
ATOM 763 C C . LEU A 1 96 ? 15.390 1.241 -10.917 1.00 90.50 96 LEU A C 1
ATOM 765 O O . LEU A 1 96 ? 16.362 0.623 -10.500 1.00 90.50 96 LEU A O 1
ATOM 769 N N . LYS A 1 97 ? 14.853 2.264 -10.241 1.00 88.94 97 LYS A N 1
ATOM 770 C CA . LYS A 1 97 ? 15.402 2.754 -8.970 1.00 88.94 97 LYS A CA 1
ATOM 771 C C . LYS A 1 97 ? 15.284 1.708 -7.862 1.00 88.94 97 LYS A C 1
ATOM 773 O O . LYS A 1 97 ? 16.212 1.545 -7.076 1.00 88.94 97 LYS A O 1
ATOM 778 N N . GLN A 1 98 ? 14.149 1.026 -7.798 1.00 87.44 98 GLN A N 1
ATOM 779 C CA . GLN A 1 98 ? 13.833 0.064 -6.748 1.00 87.44 98 GLN A CA 1
ATOM 780 C C . GLN A 1 98 ? 14.636 -1.230 -6.885 1.00 87.44 98 GLN A C 1
ATOM 782 O O . GLN A 1 98 ? 15.134 -1.750 -5.891 1.00 87.44 98 GLN A O 1
ATOM 787 N N . HIS A 1 99 ? 14.834 -1.697 -8.119 1.00 89.62 99 HIS A N 1
ATOM 788 C CA . HIS A 1 99 ? 15.550 -2.940 -8.412 1.00 89.62 99 HIS A CA 1
ATOM 789 C C . HIS A 1 99 ? 16.977 -2.715 -8.921 1.00 89.62 99 HIS A C 1
ATOM 791 O O . HIS A 1 99 ? 17.603 -3.663 -9.384 1.00 89.62 99 HIS A O 1
ATOM 797 N N . ALA A 1 100 ? 17.526 -1.497 -8.822 1.00 86.50 100 ALA A N 1
ATOM 798 C CA . ALA A 1 100 ? 18.857 -1.157 -9.343 1.00 86.50 100 ALA A CA 1
ATOM 799 C C . ALA A 1 100 ? 19.948 -2.111 -8.839 1.00 86.50 100 ALA A C 1
ATOM 801 O O . ALA A 1 100 ? 20.756 -2.606 -9.619 1.00 86.50 100 ALA A O 1
ATOM 802 N N . VAL A 1 101 ? 19.941 -2.407 -7.536 1.00 85.88 101 VAL A N 1
ATOM 803 C CA . VAL A 1 101 ? 20.911 -3.322 -6.919 1.00 85.88 101 VAL A CA 1
ATOM 804 C C . VAL A 1 101 ? 20.740 -4.740 -7.464 1.00 85.88 101 VAL A C 1
ATOM 806 O O . VAL A 1 101 ? 21.729 -5.379 -7.802 1.00 85.88 101 VAL A O 1
ATOM 809 N N . TYR A 1 102 ? 19.495 -5.199 -7.610 1.00 83.38 102 TYR A N 1
ATOM 810 C CA . TYR A 1 102 ? 19.173 -6.546 -8.086 1.00 83.38 102 TYR A CA 1
ATOM 811 C C . TYR A 1 102 ? 19.525 -6.744 -9.569 1.00 83.38 102 TYR A C 1
ATOM 813 O O . TYR A 1 102 ? 20.050 -7.787 -9.953 1.00 83.38 102 TYR A O 1
ATOM 821 N N . LEU A 1 103 ? 19.308 -5.710 -10.392 1.00 86.38 103 LEU A N 1
ATOM 822 C CA . LEU A 1 103 ? 19.670 -5.689 -11.813 1.00 86.38 103 LEU A CA 1
ATOM 823 C C . LEU A 1 103 ? 21.186 -5.783 -12.033 1.00 86.38 103 LEU A C 1
ATOM 825 O O . LEU A 1 103 ? 21.614 -6.342 -13.040 1.00 86.38 103 LEU A O 1
ATOM 829 N N . VAL A 1 104 ? 21.989 -5.248 -11.107 1.00 87.69 104 VAL A N 1
ATOM 830 C CA . VAL A 1 104 ? 23.458 -5.284 -11.187 1.00 87.69 104 VAL A CA 1
ATOM 831 C C . VAL A 1 104 ? 24.025 -6.580 -10.611 1.00 87.69 104 VAL A C 1
ATOM 833 O O . VAL A 1 104 ? 24.983 -7.114 -11.164 1.00 87.69 104 VAL A O 1
ATOM 836 N N . SER A 1 105 ? 23.465 -7.089 -9.510 1.00 87.00 105 SER A N 1
ATOM 837 C CA . SER A 1 105 ? 24.027 -8.248 -8.811 1.00 87.00 105 SER A CA 1
ATOM 838 C C . SER A 1 105 ? 23.658 -9.592 -9.439 1.00 87.00 105 SER A C 1
ATOM 840 O O . SER A 1 105 ? 24.511 -10.471 -9.484 1.00 87.00 105 SER A O 1
ATOM 842 N N . ASN A 1 106 ? 22.426 -9.757 -9.937 1.00 82.19 106 ASN A N 1
ATOM 843 C CA . ASN A 1 106 ? 21.902 -11.047 -10.403 1.00 82.19 106 ASN A CA 1
ATOM 844 C C . ASN A 1 106 ? 21.191 -10.909 -11.759 1.00 82.19 106 ASN A C 1
ATOM 846 O O . ASN A 1 106 ? 19.973 -11.067 -11.875 1.00 82.19 106 ASN A O 1
ATOM 850 N N . ALA A 1 107 ? 21.960 -10.619 -12.811 1.00 78.50 107 ALA A N 1
ATOM 851 C CA . ALA A 1 107 ? 21.429 -10.371 -14.155 1.00 78.50 107 ALA A CA 1
ATOM 852 C C . ALA A 1 107 ? 20.733 -11.589 -14.805 1.00 78.50 107 ALA A C 1
ATOM 854 O O . ALA A 1 107 ? 19.885 -11.423 -15.683 1.00 78.50 107 ALA A O 1
ATOM 855 N N . GLU A 1 108 ? 21.070 -12.817 -14.394 1.00 84.38 108 GLU A N 1
ATOM 856 C CA . GLU A 1 108 ? 20.569 -14.035 -15.048 1.00 84.38 108 GLU A CA 1
ATOM 857 C C . GLU A 1 108 ? 19.235 -14.561 -14.498 1.00 84.38 108 GLU A C 1
ATOM 859 O O . GLU A 1 108 ? 18.575 -15.363 -15.176 1.00 84.38 108 GLU A O 1
ATOM 864 N N . ASP A 1 109 ? 18.801 -14.076 -13.331 1.00 91.06 109 ASP A N 1
ATOM 865 C CA . ASP A 1 109 ? 17.563 -14.504 -12.683 1.00 91.06 109 ASP A CA 1
ATOM 866 C C . ASP A 1 109 ? 16.325 -14.199 -13.538 1.00 91.06 109 ASP A C 1
ATOM 868 O O . ASP A 1 109 ? 16.218 -13.173 -14.219 1.00 91.06 109 ASP A O 1
ATOM 872 N N . TRP A 1 110 ? 15.334 -15.092 -13.465 1.00 90.25 110 TRP A N 1
ATOM 873 C CA . TRP A 1 110 ? 14.074 -14.944 -14.200 1.00 90.25 110 TRP A CA 1
ATOM 874 C C . TRP A 1 110 ? 13.335 -13.649 -13.819 1.00 90.25 110 TRP A C 1
ATOM 876 O O . TRP A 1 110 ? 12.775 -12.979 -14.687 1.00 90.25 110 TRP A O 1
ATOM 886 N N . PHE A 1 111 ? 13.378 -13.269 -12.536 1.00 89.00 111 PHE A N 1
ATOM 887 C CA . PHE A 1 111 ? 12.750 -12.050 -12.033 1.00 89.00 111 PHE A CA 1
ATOM 888 C C . PHE A 1 111 ? 13.443 -10.800 -12.584 1.00 89.00 111 PHE A C 1
ATOM 890 O O . PHE A 1 111 ? 12.774 -9.880 -13.050 1.00 89.00 111 PHE A O 1
ATOM 897 N N . THR A 1 112 ? 14.778 -10.793 -12.628 1.00 88.38 112 THR A N 1
ATOM 898 C CA . THR A 1 112 ? 15.561 -9.693 -13.206 1.00 88.38 112 THR A CA 1
ATOM 899 C C . THR A 1 112 ? 15.222 -9.482 -14.675 1.00 88.38 112 THR A C 1
ATOM 901 O O . THR A 1 112 ? 14.979 -8.352 -15.094 1.00 88.38 112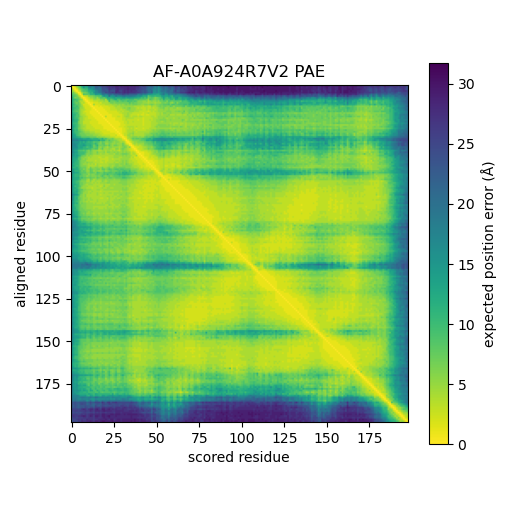 THR A O 1
ATOM 904 N N . LYS A 1 113 ? 15.117 -10.569 -15.451 1.00 90.50 113 LYS A N 1
ATOM 905 C CA . LYS A 1 113 ? 14.702 -10.522 -16.863 1.00 90.50 113 LYS A CA 1
ATOM 906 C C . LYS A 1 113 ? 13.292 -9.953 -17.028 1.00 90.50 113 LYS A C 1
ATOM 908 O O . LYS A 1 113 ? 13.060 -9.154 -17.933 1.00 90.50 113 LYS A O 1
ATOM 913 N N . PHE A 1 114 ? 12.368 -10.319 -16.142 1.00 90.81 114 PHE A N 1
ATOM 914 C CA . PHE A 1 114 ? 11.005 -9.790 -16.142 1.00 90.81 114 PHE A CA 1
ATOM 915 C C . PHE A 1 114 ? 10.951 -8.286 -15.817 1.00 90.81 114 PHE A C 1
ATOM 917 O O . PHE A 1 114 ? 10.306 -7.523 -16.539 1.00 90.81 114 PHE A O 1
ATOM 924 N N . ILE A 1 115 ? 11.670 -7.832 -14.786 1.00 90.38 115 ILE A N 1
ATOM 925 C CA . ILE A 1 115 ? 11.766 -6.403 -14.449 1.00 90.38 115 ILE A CA 1
ATOM 926 C C . ILE A 1 115 ? 12.439 -5.622 -15.581 1.00 90.38 115 ILE A C 1
ATOM 928 O O . ILE A 1 115 ? 11.951 -4.563 -15.972 1.00 90.38 115 ILE A O 1
ATOM 932 N N . TYR A 1 116 ? 13.508 -6.161 -16.167 1.00 89.94 116 TYR A N 1
ATOM 933 C CA . TYR A 1 116 ? 14.188 -5.544 -17.301 1.00 89.94 116 TYR A CA 1
ATOM 934 C C . TYR A 1 116 ? 13.265 -5.412 -18.523 1.00 89.94 116 TYR A C 1
ATOM 936 O O . TYR A 1 116 ? 13.222 -4.354 -19.153 1.00 89.94 116 TYR A O 1
ATOM 944 N N . PHE A 1 117 ? 12.455 -6.437 -18.810 1.00 91.31 117 PHE A N 1
ATOM 945 C CA . PHE A 1 117 ? 11.427 -6.383 -19.852 1.00 91.31 117 PHE A CA 1
ATOM 946 C C . PHE A 1 117 ? 10.425 -5.245 -19.611 1.00 91.31 117 PHE A C 1
ATOM 948 O O . PHE A 1 117 ? 10.152 -4.478 -20.535 1.00 91.31 117 PHE A O 1
ATOM 955 N N . LEU A 1 118 ? 9.919 -5.093 -18.381 1.00 89.50 118 LEU A N 1
ATOM 956 C CA . LEU A 1 118 ? 9.007 -4.004 -18.005 1.00 89.50 118 LEU A CA 1
ATOM 957 C C . LEU A 1 118 ? 9.660 -2.621 -18.135 1.00 89.50 118 LEU A C 1
ATOM 959 O O . LEU A 1 118 ? 9.021 -1.689 -18.616 1.00 89.50 118 LEU A O 1
ATOM 963 N N . VAL A 1 119 ? 10.930 -2.486 -17.746 1.00 89.38 119 VAL A N 1
ATOM 964 C CA . VAL A 1 119 ? 11.684 -1.228 -17.877 1.00 89.38 119 VAL A CA 1
ATOM 965 C C . VAL A 1 119 ? 11.865 -0.841 -19.349 1.00 89.38 119 VAL A C 1
ATOM 967 O O . VAL A 1 119 ? 11.740 0.337 -19.685 1.00 89.38 119 VAL A O 1
ATOM 970 N N . GLN A 1 120 ? 12.110 -1.810 -20.237 1.00 91.88 120 GLN A N 1
ATOM 971 C CA . GLN A 1 120 ? 12.206 -1.554 -21.678 1.00 91.88 120 GLN A CA 1
ATOM 972 C C . GLN A 1 120 ? 10.839 -1.277 -22.328 1.00 91.88 120 GLN A C 1
ATOM 974 O O . GLN A 1 120 ? 10.734 -0.419 -23.206 1.00 91.88 120 GLN A O 1
ATOM 979 N N . HIS A 1 121 ? 9.773 -1.946 -21.880 1.00 92.75 121 HIS A N 1
ATOM 980 C CA . HIS A 1 121 ? 8.414 -1.784 -22.406 1.00 92.75 121 HIS A CA 1
ATOM 981 C C . HIS A 1 121 ? 7.616 -0.770 -21.581 1.00 92.75 121 HIS A C 1
ATOM 983 O O . HIS A 1 121 ? 6.672 -1.109 -20.862 1.00 92.75 121 HIS A O 1
ATOM 989 N N . LYS A 1 122 ? 7.972 0.509 -21.742 1.00 90.81 122 LYS A N 1
ATOM 990 C CA . LYS A 1 122 ? 7.392 1.652 -21.011 1.00 90.81 122 LYS A CA 1
ATOM 991 C C . LYS A 1 122 ? 5.861 1.673 -20.997 1.00 90.81 122 LYS A C 1
ATOM 993 O O . LYS A 1 122 ? 5.268 1.932 -19.959 1.00 90.81 122 LYS A O 1
ATOM 998 N N . ILE A 1 123 ? 5.212 1.354 -22.120 1.00 91.19 123 ILE A N 1
ATOM 999 C CA . ILE A 1 123 ? 3.741 1.334 -22.228 1.00 91.19 123 ILE A CA 1
ATOM 1000 C C . ILE A 1 123 ? 3.137 0.265 -21.308 1.00 91.19 123 ILE A C 1
ATOM 1002 O O . ILE A 1 123 ? 2.155 0.523 -20.616 1.00 91.19 123 ILE A O 1
ATOM 1006 N N . THR A 1 124 ? 3.737 -0.925 -21.265 1.00 90.56 124 THR A N 1
ATOM 1007 C CA . THR A 1 124 ? 3.275 -2.027 -20.415 1.00 90.56 124 THR A CA 1
ATOM 1008 C C . THR A 1 124 ? 3.468 -1.692 -18.940 1.00 90.56 124 THR A C 1
ATOM 1010 O O . THR A 1 124 ? 2.538 -1.853 -18.152 1.00 90.56 124 THR A O 1
ATOM 1013 N N . ALA A 1 125 ? 4.636 -1.163 -18.563 1.00 90.56 125 ALA A N 1
ATOM 1014 C CA . ALA A 1 125 ? 4.878 -0.697 -17.198 1.00 90.56 125 ALA A CA 1
ATOM 1015 C C . ALA A 1 125 ? 3.890 0.412 -16.803 1.00 90.56 125 ALA A C 1
ATOM 1017 O O . ALA A 1 125 ? 3.285 0.372 -15.734 1.00 90.56 125 ALA A O 1
ATOM 1018 N N . PHE A 1 126 ? 3.654 1.371 -17.691 1.00 92.00 126 PHE A N 1
ATOM 1019 C CA . PHE A 1 126 ? 2.695 2.442 -17.466 1.00 92.00 126 PHE A CA 1
ATOM 1020 C C . PHE A 1 126 ? 1.253 1.933 -17.304 1.00 92.00 126 PHE A C 1
ATOM 1022 O O . PHE A 1 126 ? 0.530 2.418 -16.434 1.00 92.00 126 PHE A O 1
ATOM 1029 N N . ALA A 1 127 ? 0.844 0.902 -18.050 1.00 92.19 127 ALA A N 1
ATOM 1030 C CA . ALA A 1 127 ? -0.454 0.260 -17.853 1.00 92.19 127 ALA A CA 1
ATOM 1031 C C . ALA A 1 127 ? -0.592 -0.330 -16.437 1.00 92.19 127 ALA A C 1
ATOM 1033 O O . ALA A 1 127 ? -1.622 -0.128 -15.794 1.00 92.19 127 ALA A O 1
ATOM 1034 N N . PHE A 1 128 ? 0.451 -0.983 -15.906 1.00 91.19 128 PHE A N 1
ATOM 1035 C CA . PHE A 1 128 ? 0.463 -1.449 -14.511 1.00 91.19 128 PHE A CA 1
ATOM 1036 C C . PHE A 1 128 ? 0.335 -0.300 -13.507 1.00 91.19 128 PHE A C 1
ATOM 1038 O O . PHE A 1 128 ? -0.406 -0.418 -12.532 1.00 91.19 128 PHE A O 1
ATOM 1045 N N . TYR A 1 129 ? 0.992 0.828 -13.769 1.00 91.38 129 TYR A N 1
ATOM 1046 C CA . TYR A 1 129 ? 0.896 2.015 -12.920 1.00 91.38 129 TYR A CA 1
ATOM 1047 C C . TYR A 1 129 ? -0.515 2.618 -12.897 1.00 91.38 129 TYR A C 1
ATOM 1049 O O . TYR A 1 129 ? -1.035 2.953 -11.826 1.00 91.38 129 TYR A O 1
ATOM 1057 N N . ILE A 1 130 ? -1.174 2.695 -14.059 1.00 92.50 130 ILE A N 1
ATOM 1058 C CA . ILE A 1 130 ? -2.576 3.123 -14.156 1.00 92.50 130 ILE A CA 1
ATOM 1059 C C . ILE A 1 130 ? -3.483 2.141 -13.416 1.00 92.50 130 ILE A C 1
ATOM 1061 O O . ILE A 1 130 ? -4.303 2.575 -12.611 1.00 92.50 130 ILE A O 1
ATOM 1065 N N . MET A 1 131 ? -3.329 0.833 -13.641 1.00 92.38 131 MET A N 1
ATOM 1066 C CA . MET A 1 131 ? -4.145 -0.185 -12.970 1.00 92.38 131 MET A CA 1
ATOM 1067 C C . MET A 1 131 ? -4.013 -0.110 -11.446 1.00 92.38 131 MET A C 1
ATOM 1069 O O . MET A 1 131 ? -5.028 -0.132 -10.752 1.00 92.38 131 MET A O 1
ATOM 1073 N N . GLY A 1 132 ? -2.791 0.049 -10.926 1.00 91.00 132 GLY A N 1
ATOM 1074 C CA . GLY A 1 132 ? -2.559 0.239 -9.493 1.00 91.00 132 GLY A CA 1
ATOM 1075 C C . GLY A 1 132 ? -3.246 1.497 -8.960 1.00 91.00 132 GLY A C 1
ATOM 1076 O O . GLY A 1 132 ? -3.942 1.445 -7.952 1.00 91.00 132 GLY A O 1
ATOM 1077 N N . THR A 1 133 ? -3.140 2.614 -9.682 1.00 91.31 133 THR A N 1
ATOM 1078 C CA . THR A 1 133 ? -3.799 3.871 -9.288 1.00 91.31 133 THR A CA 1
ATOM 1079 C C . THR A 1 133 ? -5.329 3.772 -9.328 1.00 91.31 133 THR A C 1
ATOM 1081 O O . THR A 1 133 ? -6.016 4.290 -8.450 1.00 91.31 133 THR A O 1
ATOM 1084 N N . LEU A 1 134 ? -5.890 3.080 -10.323 1.00 92.94 134 LEU A N 1
ATOM 1085 C CA . LEU A 1 134 ? -7.330 2.835 -10.408 1.00 92.94 134 LEU A CA 1
ATOM 1086 C C . LEU A 1 134 ? -7.816 1.924 -9.278 1.00 92.94 134 LEU A C 1
ATOM 1088 O O . LEU A 1 134 ? -8.871 2.192 -8.706 1.00 92.94 134 LEU A O 1
ATOM 1092 N N . ALA A 1 135 ? -7.051 0.887 -8.925 1.00 91.69 135 ALA A N 1
ATOM 1093 C CA . ALA A 1 135 ? -7.370 0.015 -7.797 1.00 91.69 135 ALA A CA 1
ATOM 1094 C C . ALA A 1 135 ? -7.456 0.807 -6.481 1.00 91.69 135 ALA A C 1
ATOM 1096 O O . ALA A 1 135 ? -8.402 0.620 -5.715 1.00 91.69 135 ALA A O 1
ATOM 1097 N N . GLU A 1 136 ? -6.533 1.746 -6.257 1.00 91.50 136 GLU A N 1
ATOM 1098 C CA . GLU A 1 136 ? -6.568 2.657 -5.107 1.00 91.50 136 GLU A CA 1
ATOM 1099 C C . GLU A 1 136 ? -7.783 3.602 -5.138 1.00 91.50 136 GLU A C 1
ATOM 1101 O O . GLU A 1 136 ? -8.448 3.782 -4.117 1.00 91.50 136 GLU A O 1
ATOM 1106 N N . LEU A 1 137 ? -8.129 4.175 -6.299 1.00 91.06 137 LEU A N 1
ATOM 1107 C CA . LEU A 1 137 ? -9.300 5.056 -6.441 1.00 91.06 137 LEU A CA 1
ATOM 1108 C C . LEU A 1 137 ? -10.626 4.321 -6.236 1.00 91.06 137 LEU A C 1
ATOM 1110 O O . LEU A 1 137 ? -11.557 4.881 -5.660 1.00 91.06 137 LEU A O 1
ATOM 1114 N N . ILE A 1 138 ? -10.733 3.064 -6.666 1.00 92.25 138 ILE A N 1
ATOM 1115 C CA . ILE A 1 138 ? -11.950 2.261 -6.483 1.00 92.25 138 ILE A CA 1
ATOM 1116 C C . ILE A 1 138 ? -12.270 2.075 -4.992 1.00 92.25 138 ILE A C 1
ATOM 1118 O O . ILE A 1 138 ? -13.446 1.995 -4.627 1.00 92.25 138 ILE A O 1
ATOM 1122 N N . LEU A 1 139 ? -11.266 2.101 -4.106 1.00 89.12 139 LEU A N 1
ATOM 1123 C CA . LEU A 1 139 ? -11.485 2.029 -2.658 1.00 89.12 139 LEU A CA 1
ATOM 1124 C C . LEU A 1 139 ? -12.325 3.200 -2.118 1.00 89.12 139 LEU A C 1
ATOM 1126 O O . LEU A 1 139 ? -13.019 3.002 -1.118 1.00 89.12 139 LEU A O 1
ATOM 1130 N N . VAL A 1 140 ? -12.377 4.357 -2.804 1.00 91.25 140 VAL A N 1
ATOM 1131 C CA . VAL A 1 140 ? -13.285 5.482 -2.472 1.00 91.25 140 VAL A CA 1
ATOM 1132 C C . VAL A 1 140 ? -14.734 5.011 -2.342 1.00 91.25 140 VAL A C 1
ATOM 1134 O O . VAL A 1 140 ? -15.462 5.490 -1.473 1.00 91.25 140 VAL A O 1
ATOM 1137 N N . ILE A 1 141 ? -15.164 4.050 -3.166 1.00 87.44 141 ILE A N 1
ATOM 1138 C CA . ILE A 1 141 ? -16.537 3.523 -3.154 1.00 87.44 141 ILE A CA 1
ATOM 1139 C C . ILE A 1 141 ? -16.895 2.968 -1.766 1.00 87.44 141 ILE A C 1
ATOM 1141 O O . ILE A 1 141 ? -18.034 3.112 -1.317 1.00 87.44 141 ILE A O 1
ATOM 1145 N N . GLY A 1 142 ? -15.914 2.424 -1.039 1.00 83.06 142 GLY A N 1
ATOM 1146 C CA . GLY A 1 142 ? -16.085 1.928 0.326 1.00 83.06 142 GLY A CA 1
ATOM 1147 C C . GLY A 1 142 ? -16.467 3.006 1.349 1.00 83.06 142 GLY A C 1
ATOM 1148 O O . GLY A 1 142 ? -17.041 2.677 2.390 1.00 83.06 142 GLY A O 1
ATOM 1149 N N . LEU A 1 143 ? -16.205 4.291 1.077 1.00 84.94 143 LEU A N 1
ATOM 1150 C CA . LEU A 1 143 ? -16.668 5.387 1.940 1.00 84.94 143 LEU A CA 1
ATOM 1151 C C . LEU A 1 143 ? -18.187 5.542 1.872 1.00 84.94 143 LEU A C 1
ATOM 1153 O O . LEU A 1 143 ? -18.830 5.729 2.902 1.00 84.94 143 LEU A O 1
ATOM 1157 N N . PHE A 1 144 ? -18.751 5.432 0.670 1.00 84.75 144 PHE A N 1
ATOM 1158 C CA . PHE A 1 144 ? -20.166 5.698 0.420 1.00 84.75 144 PHE A CA 1
ATOM 1159 C C . PHE A 1 144 ? -21.049 4.466 0.607 1.00 84.75 144 PHE A C 1
ATOM 1161 O O . PHE A 1 144 ? -22.208 4.593 0.992 1.00 84.75 144 PHE A O 1
ATOM 1168 N N . THR A 1 145 ? -20.529 3.266 0.338 1.00 81.62 145 THR A N 1
ATOM 1169 C CA . THR A 1 145 ? -21.322 2.037 0.422 1.00 81.62 145 THR A CA 1
ATOM 1170 C C . THR A 1 145 ? -20.546 0.869 1.017 1.00 81.62 145 THR A C 1
ATOM 1172 O O . THR A 1 145 ? -19.340 0.733 0.834 1.00 81.62 145 THR A O 1
ATOM 1175 N N . ARG A 1 146 ? -21.269 0.004 1.737 1.00 76.50 146 ARG A N 1
ATOM 1176 C CA . ARG A 1 146 ? -20.763 -1.262 2.298 1.00 76.50 146 ARG A CA 1
ATOM 1177 C C . ARG A 1 146 ? -21.116 -2.471 1.431 1.00 76.50 146 ARG A C 1
ATOM 1179 O O . ARG A 1 146 ? -20.599 -3.563 1.645 1.00 76.50 146 ARG A O 1
ATOM 1186 N N . ARG A 1 147 ? -21.988 -2.293 0.428 1.00 77.88 147 ARG A N 1
ATOM 1187 C CA . ARG A 1 147 ? -22.489 -3.388 -0.424 1.00 77.88 147 ARG A CA 1
ATOM 1188 C C . ARG A 1 147 ? -21.366 -4.089 -1.191 1.00 77.88 147 ARG A C 1
ATOM 1190 O O . ARG A 1 147 ? -21.455 -5.286 -1.445 1.00 77.88 147 ARG A O 1
ATOM 1197 N N . TYR A 1 148 ? -20.318 -3.349 -1.543 1.00 82.06 148 TYR A N 1
ATOM 1198 C CA . TYR A 1 148 ? -19.200 -3.847 -2.340 1.00 82.06 148 TYR A CA 1
ATOM 1199 C C . TYR A 1 148 ? -17.967 -4.221 -1.505 1.00 82.06 148 TYR A C 1
ATOM 1201 O O . TYR A 1 148 ? -16.929 -4.506 -2.093 1.00 82.06 148 TYR A O 1
ATOM 1209 N N . ASP A 1 149 ? -18.062 -4.294 -0.168 1.00 82.19 149 ASP A N 1
ATOM 1210 C CA . ASP A 1 149 ? -16.909 -4.563 0.715 1.00 82.19 149 ASP A CA 1
ATOM 1211 C C . ASP A 1 149 ? -16.155 -5.856 0.340 1.00 82.19 149 ASP A C 1
ATOM 1213 O O . ASP A 1 149 ? -14.929 -5.891 0.410 1.00 82.19 149 ASP A O 1
ATOM 1217 N N . ARG A 1 150 ? -16.851 -6.895 -0.151 1.00 82.12 150 ARG A N 1
ATOM 1218 C CA . ARG A 1 150 ? -16.205 -8.130 -0.645 1.00 82.12 150 ARG A CA 1
ATOM 1219 C C . ARG A 1 150 ? -15.358 -7.899 -1.898 1.00 82.12 150 ARG A C 1
ATOM 1221 O O . ARG A 1 150 ? -14.266 -8.445 -2.000 1.00 82.12 150 ARG A O 1
ATOM 1228 N N . ILE A 1 151 ? -15.853 -7.097 -2.840 1.00 86.81 151 ILE A N 1
ATOM 1229 C CA . ILE A 1 151 ? -15.123 -6.766 -4.072 1.00 86.81 151 ILE A CA 1
ATOM 1230 C C . ILE A 1 151 ? -13.924 -5.884 -3.724 1.00 86.81 151 ILE A C 1
ATOM 1232 O O . ILE A 1 151 ? -12.821 -6.151 -4.187 1.00 86.81 151 ILE A O 1
ATOM 1236 N N . LEU A 1 152 ? -14.118 -4.889 -2.853 1.00 86.62 152 LEU A N 1
ATOM 1237 C CA . LEU A 1 152 ? -13.044 -4.014 -2.379 1.00 86.62 152 LEU A CA 1
ATOM 1238 C C . LEU A 1 152 ? -11.939 -4.801 -1.665 1.00 86.62 152 LEU A C 1
ATOM 1240 O O . LEU A 1 152 ? -10.765 -4.511 -1.872 1.00 86.62 152 LEU A O 1
ATOM 1244 N N . LEU A 1 153 ? -12.296 -5.831 -0.891 1.00 87.69 153 LEU A N 1
ATOM 1245 C CA . LEU A 1 153 ? -11.329 -6.735 -0.267 1.00 87.69 153 LEU A CA 1
ATOM 1246 C C . LEU A 1 153 ? -10.512 -7.493 -1.319 1.00 87.69 153 LEU A C 1
ATOM 1248 O O . LEU A 1 153 ? -9.289 -7.520 -1.220 1.00 87.69 153 LEU A O 1
ATOM 1252 N N . VAL A 1 154 ? -11.157 -8.073 -2.337 1.00 89.19 154 VAL A N 1
ATOM 1253 C CA . VAL A 1 154 ? -10.449 -8.793 -3.412 1.00 89.19 154 VAL A CA 1
ATOM 1254 C C . VAL A 1 154 ? -9.518 -7.855 -4.178 1.00 89.19 154 VAL A C 1
ATOM 1256 O O . VAL A 1 154 ? -8.359 -8.202 -4.394 1.00 89.19 154 VAL A O 1
ATOM 1259 N N . VAL A 1 155 ? 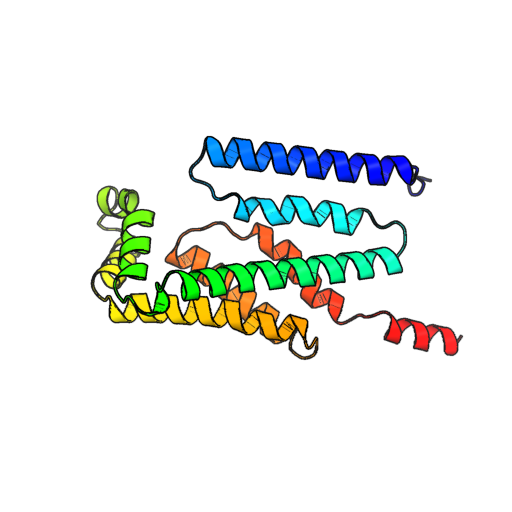-9.990 -6.655 -4.531 1.00 90.19 155 VAL A N 1
ATOM 1260 C CA . VAL A 1 155 ? -9.174 -5.621 -5.190 1.00 90.19 155 VAL A CA 1
ATOM 1261 C C . VAL A 1 155 ? -7.976 -5.245 -4.319 1.00 90.19 155 VAL A C 1
ATOM 1263 O O . VAL A 1 155 ? -6.856 -5.181 -4.817 1.00 90.19 155 VAL A O 1
ATOM 1266 N N . PHE A 1 156 ? -8.182 -5.067 -3.014 1.00 89.69 156 PHE A N 1
ATOM 1267 C CA . PHE A 1 156 ? -7.111 -4.750 -2.077 1.00 89.69 156 PHE A CA 1
ATOM 1268 C C . PHE A 1 156 ? -6.080 -5.883 -1.938 1.00 89.69 156 PHE A C 1
ATOM 1270 O O . PHE A 1 156 ? -4.877 -5.634 -1.985 1.00 89.69 156 PHE A O 1
ATOM 1277 N N . CYS A 1 157 ? -6.517 -7.137 -1.818 1.00 90.00 157 CYS A N 1
ATOM 1278 C CA . CYS A 1 157 ? -5.606 -8.282 -1.772 1.00 90.00 157 CYS A CA 1
ATOM 1279 C C . CYS A 1 157 ? -4.821 -8.441 -3.081 1.00 90.00 157 CYS A C 1
ATOM 1281 O O . CYS A 1 157 ? -3.621 -8.710 -3.038 1.00 90.00 157 CYS A O 1
ATOM 1283 N N . ALA A 1 158 ? -5.472 -8.241 -4.231 1.00 90.94 158 ALA A N 1
ATOM 1284 C CA . ALA A 1 158 ? -4.808 -8.250 -5.531 1.00 90.94 158 ALA A CA 1
ATOM 1285 C C . ALA A 1 158 ? -3.773 -7.120 -5.643 1.00 90.94 158 ALA A C 1
ATOM 1287 O O . ALA A 1 158 ? -2.669 -7.352 -6.129 1.00 90.94 158 ALA A O 1
ATOM 1288 N N . PHE A 1 159 ? -4.097 -5.929 -5.134 1.00 90.62 159 PHE A N 1
ATOM 1289 C CA . PHE A 1 159 ? -3.178 -4.796 -5.067 1.00 90.62 159 PHE A CA 1
ATOM 1290 C C . PHE A 1 159 ? -1.943 -5.111 -4.208 1.00 90.62 159 PHE A C 1
ATOM 1292 O O . PHE A 1 159 ? -0.822 -4.958 -4.682 1.00 90.62 159 PHE A O 1
ATOM 1299 N N . LEU A 1 160 ? -2.123 -5.646 -2.993 1.00 89.25 160 LEU A N 1
ATOM 1300 C CA . LEU A 1 160 ? -1.003 -6.050 -2.131 1.00 89.25 160 LEU A CA 1
ATOM 1301 C C . LEU A 1 160 ? -0.105 -7.103 -2.789 1.00 89.25 160 LEU A C 1
ATOM 1303 O O . LEU A 1 160 ? 1.117 -7.044 -2.666 1.00 89.25 160 LEU A O 1
ATOM 1307 N N . PHE A 1 161 ? -0.710 -8.073 -3.475 1.00 90.38 161 PHE A N 1
ATOM 1308 C CA . PHE A 1 161 ? 0.038 -9.097 -4.193 1.00 90.38 161 PHE A CA 1
ATOM 1309 C C . PHE A 1 161 ? 0.829 -8.498 -5.362 1.00 90.38 161 PHE A C 1
ATOM 1311 O O . PHE A 1 161 ? 1.996 -8.841 -5.542 1.00 90.38 161 PHE A O 1
ATOM 1318 N N . ALA A 1 162 ? 0.227 -7.581 -6.122 1.00 89.44 162 ALA A N 1
ATOM 1319 C CA . ALA A 1 162 ? 0.898 -6.885 -7.214 1.00 89.44 162 ALA A CA 1
ATOM 1320 C C . ALA A 1 162 ? 2.069 -6.024 -6.714 1.00 89.44 162 ALA A C 1
ATOM 1322 O O . ALA A 1 162 ? 3.147 -6.090 -7.298 1.00 89.44 162 ALA A O 1
ATOM 1323 N N . ASP A 1 163 ? 1.901 -5.290 -5.612 1.00 87.69 163 ASP A N 1
ATOM 1324 C CA . ASP A 1 163 ? 2.968 -4.492 -4.993 1.00 87.69 163 ASP A CA 1
ATOM 1325 C C . ASP A 1 163 ? 4.113 -5.367 -4.472 1.00 87.69 163 ASP A C 1
ATOM 1327 O O . ASP A 1 163 ? 5.289 -5.039 -4.651 1.00 87.69 163 ASP A O 1
ATOM 1331 N N . TYR A 1 164 ? 3.793 -6.514 -3.871 1.00 88.31 164 TYR A N 1
ATOM 1332 C CA . TYR A 1 164 ? 4.806 -7.476 -3.453 1.00 88.31 164 TYR A CA 1
ATOM 1333 C C . TYR A 1 164 ? 5.541 -8.080 -4.655 1.00 88.31 164 TYR A C 1
ATOM 1335 O O . TYR A 1 164 ? 6.765 -8.164 -4.656 1.00 88.31 164 TYR A O 1
ATOM 1343 N N . PHE A 1 165 ? 4.822 -8.473 -5.703 1.00 88.44 165 PHE A N 1
ATOM 1344 C CA . PHE A 1 165 ? 5.429 -9.114 -6.865 1.00 88.44 165 PHE A CA 1
ATOM 1345 C C . PHE A 1 165 ? 6.254 -8.135 -7.711 1.00 88.44 165 PHE A C 1
ATOM 1347 O O . PHE A 1 165 ? 7.395 -8.428 -8.049 1.00 88.44 165 PHE A O 1
ATOM 1354 N N . LEU A 1 166 ? 5.707 -6.964 -8.044 1.00 87.81 166 LEU A N 1
ATOM 1355 C CA . LEU A 1 166 ? 6.360 -5.991 -8.926 1.00 87.81 166 LEU A CA 1
ATOM 1356 C C . LEU A 1 166 ? 7.388 -5.136 -8.192 1.00 87.81 166 LEU A C 1
ATOM 1358 O O . LEU A 1 166 ? 8.468 -4.877 -8.720 1.00 87.81 166 LEU A O 1
ATOM 1362 N N . MET A 1 167 ? 7.054 -4.677 -6.989 1.00 85.31 167 MET A N 1
ATOM 1363 C CA . MET A 1 167 ? 7.879 -3.728 -6.245 1.00 85.31 167 MET A CA 1
ATOM 1364 C C . MET A 1 167 ? 8.607 -4.379 -5.060 1.00 85.31 167 MET A C 1
ATOM 1366 O O . MET A 1 167 ? 9.487 -3.756 -4.479 1.00 85.31 167 MET A O 1
ATOM 1370 N N . GLN A 1 168 ? 8.327 -5.637 -4.702 1.00 82.75 168 GLN A N 1
ATOM 1371 C CA . GLN A 1 168 ? 8.924 -6.292 -3.523 1.00 82.75 168 GLN A CA 1
ATOM 1372 C C . GLN A 1 168 ? 8.721 -5.497 -2.224 1.00 82.75 168 GLN A C 1
ATOM 1374 O O . GLN A 1 168 ? 9.543 -5.545 -1.307 1.00 82.75 168 GLN A O 1
ATOM 1379 N N . ILE A 1 169 ? 7.606 -4.764 -2.122 1.00 80.56 169 ILE A N 1
ATOM 1380 C CA . ILE A 1 169 ? 7.271 -4.033 -0.900 1.00 80.56 169 ILE A CA 1
ATOM 1381 C C . ILE A 1 169 ? 6.463 -4.941 0.029 1.00 80.56 169 ILE A C 1
ATOM 1383 O O . ILE A 1 169 ? 5.412 -5.471 -0.326 1.00 80.56 169 ILE A O 1
ATOM 1387 N N . TYR A 1 170 ? 6.953 -5.112 1.256 1.00 78.38 170 TYR A N 1
ATOM 1388 C CA . TYR A 1 170 ? 6.351 -5.987 2.260 1.00 78.38 170 TYR A CA 1
ATOM 1389 C C . TYR A 1 170 ? 5.187 -5.298 2.992 1.00 78.38 170 TYR A C 1
ATOM 1391 O O . TYR A 1 170 ? 5.313 -4.872 4.139 1.00 78.38 170 TYR A O 1
ATOM 1399 N N . TYR A 1 171 ? 4.023 -5.215 2.342 1.00 77.62 171 TYR A N 1
ATOM 1400 C CA . TYR A 1 171 ? 2.801 -4.625 2.912 1.00 77.62 171 TYR A CA 1
ATOM 1401 C C . TYR A 1 171 ? 1.836 -5.636 3.560 1.00 77.62 171 TYR A C 1
ATOM 1403 O O . TYR A 1 171 ? 0.696 -5.292 3.868 1.00 77.62 171 TYR A O 1
ATOM 1411 N N . PHE A 1 172 ? 2.275 -6.864 3.862 1.00 76.69 172 PHE A N 1
ATOM 1412 C CA . PHE A 1 172 ? 1.421 -7.893 4.486 1.00 76.69 172 PHE A CA 1
ATOM 1413 C C . PHE A 1 172 ? 0.822 -7.485 5.836 1.00 76.69 172 PHE A C 1
ATOM 1415 O O . PHE A 1 172 ? -0.238 -7.969 6.216 1.00 76.69 172 PHE A O 1
ATOM 1422 N N . ILE A 1 173 ? 1.459 -6.550 6.537 1.00 75.69 173 ILE A N 1
ATOM 1423 C CA . ILE A 1 173 ? 0.955 -5.963 7.781 1.00 75.69 173 ILE A CA 1
ATOM 1424 C C . ILE A 1 173 ? -0.435 -5.319 7.593 1.00 75.69 173 ILE A C 1
ATOM 1426 O O . ILE A 1 173 ? -1.265 -5.368 8.501 1.00 75.69 173 ILE A O 1
ATOM 1430 N N . TRP A 1 174 ? -0.734 -4.797 6.400 1.00 79.31 174 TRP A N 1
ATOM 1431 C CA . TRP A 1 174 ? -2.043 -4.231 6.079 1.00 79.31 174 TRP A CA 1
ATOM 1432 C C . TRP A 1 174 ? -3.151 -5.281 5.936 1.00 79.31 174 TRP A C 1
ATOM 1434 O O . TRP A 1 174 ? -4.330 -4.926 5.999 1.00 79.31 174 TRP A O 1
ATOM 1444 N N . LEU A 1 175 ? -2.816 -6.576 5.819 1.00 81.00 175 LEU A N 1
ATOM 1445 C CA . LEU A 1 175 ? -3.820 -7.645 5.821 1.00 81.00 175 LEU A CA 1
ATOM 1446 C C . LEU A 1 175 ? -4.634 -7.660 7.116 1.00 81.00 175 LEU A C 1
ATOM 1448 O O . LEU A 1 175 ? -5.795 -8.059 7.082 1.00 81.00 175 LEU A O 1
ATOM 1452 N N . ALA A 1 176 ? -4.093 -7.161 8.232 1.00 76.12 176 ALA A N 1
ATOM 1453 C CA . ALA A 1 176 ? -4.846 -7.018 9.477 1.00 76.12 176 ALA A CA 1
ATOM 1454 C C . ALA A 1 176 ? -6.132 -6.179 9.304 1.00 76.12 176 ALA A C 1
ATOM 1456 O O . ALA A 1 176 ? -7.129 -6.433 9.980 1.00 76.12 176 ALA A O 1
ATOM 1457 N N . PHE A 1 177 ? -6.159 -5.240 8.349 1.00 76.62 177 PHE A N 1
ATOM 1458 C CA . PHE A 1 177 ? -7.338 -4.422 8.051 1.00 76.62 177 PHE A CA 1
ATOM 1459 C C . PHE A 1 177 ? -8.322 -5.054 7.071 1.00 76.62 177 PHE A C 1
ATOM 1461 O O . PHE A 1 177 ? -9.429 -4.539 6.923 1.00 76.62 177 PHE A O 1
ATOM 1468 N N . THR A 1 178 ? -8.008 -6.207 6.473 1.00 75.81 178 THR A N 1
ATOM 1469 C CA . THR A 1 178 ? -9.026 -6.992 5.746 1.00 75.81 178 THR A CA 1
ATOM 1470 C C . THR A 1 178 ? -10.178 -7.379 6.678 1.00 75.81 178 THR A C 1
ATOM 1472 O O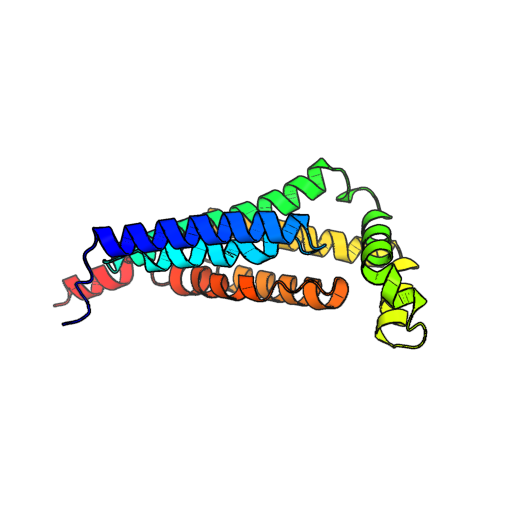 . THR A 1 178 ? -11.344 -7.341 6.278 1.00 75.81 178 THR A O 1
ATOM 1475 N N . GLY A 1 179 ? -9.875 -7.615 7.962 1.00 72.12 179 GLY A N 1
ATOM 1476 C CA . GLY A 1 179 ? -10.870 -7.811 9.012 1.00 72.12 179 GLY A CA 1
ATOM 1477 C C . GLY A 1 179 ? -11.834 -6.629 9.150 1.00 72.12 179 GLY A C 1
ATOM 1478 O O . GLY A 1 179 ? -13.015 -6.841 9.408 1.00 72.12 179 GLY A O 1
ATOM 1479 N N . CYS A 1 180 ? -11.392 -5.393 8.898 1.00 72.75 180 CYS A N 1
ATOM 1480 C CA . CYS A 1 180 ? -12.268 -4.224 8.954 1.00 72.75 180 CYS A CA 1
ATOM 1481 C C . CYS A 1 180 ? -13.345 -4.242 7.858 1.00 72.75 180 CYS A C 1
ATOM 1483 O O . CYS A 1 180 ? -14.472 -3.821 8.112 1.00 72.75 180 CYS A O 1
ATOM 1485 N N . PHE A 1 181 ? -13.037 -4.762 6.667 1.00 71.06 181 PHE A N 1
ATOM 1486 C CA . PHE A 1 181 ? -14.024 -4.940 5.593 1.00 71.06 181 PHE A CA 1
ATOM 1487 C C . PHE A 1 181 ? -14.936 -6.140 5.846 1.00 71.06 181 PHE A C 1
ATOM 1489 O O . PHE A 1 181 ? -16.133 -6.071 5.583 1.00 71.06 181 PHE A O 1
ATOM 1496 N N . TYR A 1 182 ? -14.397 -7.221 6.412 1.00 71.56 182 TYR A N 1
ATOM 1497 C CA . TYR A 1 182 ? -15.181 -8.415 6.720 1.00 71.56 182 TYR A CA 1
ATOM 1498 C C . TYR A 1 182 ? -16.184 -8.186 7.863 1.00 71.56 182 TYR A C 1
ATOM 1500 O O . TYR A 1 182 ? -17.365 -8.504 7.738 1.00 71.56 182 TYR A O 1
ATOM 1508 N N . PHE A 1 183 ? -15.744 -7.581 8.971 1.00 65.88 183 PHE A N 1
ATOM 1509 C CA . PHE A 1 183 ? -16.590 -7.351 10.148 1.00 65.88 183 PHE A CA 1
ATOM 1510 C C . PHE A 1 183 ? -17.531 -6.145 10.013 1.00 65.88 183 PHE A C 1
ATOM 1512 O O . PHE A 1 183 ? -18.520 -6.079 10.738 1.00 65.88 183 PHE A O 1
ATOM 1519 N N . SER A 1 184 ? -17.274 -5.234 9.066 1.00 58.56 184 SER A N 1
ATOM 1520 C CA . SER A 1 184 ? -18.162 -4.112 8.705 1.00 58.56 184 SER A CA 1
ATOM 1521 C C . SER A 1 184 ? -19.549 -4.572 8.230 1.00 58.56 184 SER A C 1
ATOM 1523 O O . SER A 1 184 ? -20.531 -3.856 8.435 1.00 58.56 184 SER A O 1
ATOM 1525 N N . TYR A 1 185 ? -19.639 -5.774 7.645 1.00 57.25 185 TYR A N 1
ATOM 1526 C CA . TYR A 1 185 ? -20.903 -6.373 7.206 1.00 57.25 185 TYR A CA 1
ATOM 1527 C C . TYR A 1 185 ? -21.828 -6.733 8.378 1.00 57.25 185 TYR A C 1
ATOM 1529 O O . TYR A 1 185 ? -23.036 -6.560 8.281 1.00 57.25 185 TYR A O 1
ATOM 1537 N N . PHE A 1 186 ? -21.267 -7.165 9.511 1.00 57.88 186 PHE A N 1
ATOM 1538 C CA . PHE A 1 186 ? -22.021 -7.515 10.718 1.00 57.88 186 PHE A CA 1
ATOM 1539 C C . PHE A 1 186 ? -22.302 -6.264 11.563 1.00 57.88 186 PHE A C 1
ATOM 1541 O O . PHE A 1 186 ? -21.856 -6.158 12.709 1.00 57.88 186 PHE A O 1
ATOM 1548 N N . SER A 1 187 ? -22.980 -5.269 10.989 1.00 54.56 187 SER A N 1
ATOM 1549 C CA . SER A 1 187 ? -23.381 -4.083 11.746 1.00 54.56 187 SER A CA 1
ATOM 1550 C C . SER A 1 187 ? -24.494 -4.402 12.748 1.00 54.56 187 SER A C 1
ATOM 1552 O O . SER A 1 187 ? -25.298 -5.303 12.546 1.00 54.56 187 SER A O 1
ATOM 1554 N N . LEU A 1 188 ? -24.520 -3.632 13.838 1.00 52.97 188 LEU A N 1
ATOM 1555 C CA . LEU A 1 188 ? -25.360 -3.769 15.037 1.00 52.97 188 LEU A CA 1
ATOM 1556 C C . LEU A 1 188 ? -26.877 -3.969 14.818 1.00 52.97 188 LEU A C 1
ATOM 1558 O O . LEU A 1 188 ? -27.542 -4.384 15.769 1.00 52.97 188 LEU A O 1
ATOM 1562 N N . ASP A 1 189 ? -27.413 -3.711 13.624 1.00 50.78 189 ASP A N 1
ATOM 1563 C CA . ASP A 1 189 ? -28.842 -3.854 13.318 1.00 50.78 189 ASP A CA 1
ATOM 1564 C C . ASP A 1 189 ? -29.325 -5.314 13.369 1.00 50.78 189 ASP A C 1
ATOM 1566 O O . ASP A 1 189 ? -30.341 -5.583 14.010 1.00 50.78 189 ASP A O 1
ATOM 1570 N N . ASP A 1 190 ? -28.543 -6.279 12.869 1.00 48.91 190 ASP A N 1
ATOM 1571 C CA . ASP A 1 190 ? -28.926 -7.707 12.899 1.00 48.91 190 ASP A CA 1
ATOM 1572 C C . ASP A 1 190 ? -29.045 -8.259 14.333 1.00 48.91 190 ASP A C 1
ATOM 1574 O O . ASP A 1 190 ? -29.781 -9.206 14.613 1.00 48.91 190 ASP A O 1
ATOM 1578 N N . LYS A 1 191 ? -28.328 -7.655 15.291 1.00 45.50 191 LYS A N 1
ATOM 1579 C CA . LYS A 1 191 ? -28.384 -8.054 16.708 1.00 45.50 191 LYS A CA 1
ATOM 1580 C C . LYS A 1 191 ? -29.479 -7.334 17.494 1.00 45.50 191 LYS A C 1
ATOM 1582 O O . LYS A 1 191 ? -29.869 -7.828 18.552 1.00 45.50 191 LYS A O 1
ATOM 1587 N N . MET A 1 192 ? -29.979 -6.194 17.014 1.00 44.19 192 MET A N 1
ATOM 1588 C CA . MET A 1 192 ? -31.141 -5.533 17.618 1.00 44.19 192 MET A CA 1
ATOM 1589 C C . MET A 1 192 ? -32.451 -6.240 17.257 1.00 44.19 192 MET A C 1
ATOM 1591 O O . MET A 1 192 ? -33.369 -6.243 18.077 1.00 44.19 192 MET A O 1
ATOM 1595 N N . GLU A 1 193 ? -32.525 -6.894 16.097 1.00 41.16 193 GLU A N 1
ATOM 1596 C CA . GLU A 1 193 ? -33.666 -7.744 15.734 1.00 41.16 193 GLU A CA 1
ATOM 1597 C C . GLU A 1 193 ? -33.758 -8.993 16.622 1.00 41.16 193 GLU A C 1
ATOM 1599 O O . GLU A 1 193 ? -34.820 -9.297 17.164 1.00 41.16 193 GLU A O 1
ATOM 1604 N N . TYR A 1 194 ? -32.627 -9.648 16.901 1.00 39.72 194 TYR A N 1
ATOM 1605 C CA . TYR A 1 194 ? -32.596 -10.836 17.765 1.00 39.72 194 TYR A CA 1
ATOM 1606 C C . TYR A 1 194 ? -32.997 -10.558 19.221 1.00 39.72 194 TYR A C 1
ATOM 1608 O O . TYR A 1 194 ? -33.477 -11.450 19.915 1.00 39.72 194 TYR A O 1
ATOM 1616 N N . LYS A 1 195 ? -32.826 -9.318 19.695 1.00 37.06 195 LYS A N 1
ATOM 1617 C CA . LYS A 1 195 ? -33.198 -8.912 21.059 1.00 37.06 195 LYS A CA 1
ATOM 1618 C C . LYS A 1 195 ? -34.655 -8.444 21.188 1.00 37.06 195 LYS A C 1
ATOM 1620 O O . LYS A 1 195 ? -35.079 -8.132 22.292 1.00 37.06 195 LYS A O 1
ATOM 1625 N N . LYS A 1 196 ? -35.403 -8.360 20.082 1.00 37.22 196 LYS A N 1
ATOM 1626 C CA . LYS A 1 196 ? -36.860 -8.128 20.082 1.00 37.22 196 LYS A CA 1
ATOM 1627 C C . LYS A 1 196 ? -37.671 -9.427 19.992 1.00 37.22 196 LYS A C 1
ATOM 1629 O O . LYS A 1 196 ? -38.891 -9.375 20.099 1.00 37.22 196 LYS A O 1
ATOM 1634 N N . LEU A 1 197 ? -37.003 -10.561 19.777 1.00 43.78 197 LEU A N 1
ATOM 1635 C CA . LEU A 1 197 ? -37.605 -11.890 19.622 1.00 43.78 197 LEU A CA 1
ATOM 1636 C C . LEU A 1 197 ? -37.420 -12.795 20.859 1.00 43.78 197 LEU A C 1
ATOM 1638 O O . LEU A 1 197 ? -37.850 -13.946 20.835 1.00 43.78 197 LEU A O 1
ATOM 1642 N N . LEU A 1 198 ? -36.804 -12.275 21.926 1.00 39.06 198 LEU A N 1
ATOM 1643 C CA . LEU A 1 198 ? -36.664 -12.884 23.256 1.00 39.06 198 LEU A CA 1
ATOM 1644 C C . LEU A 1 198 ? -37.201 -11.911 24.304 1.00 39.06 198 LEU A C 1
ATOM 1646 O O . LEU A 1 198 ? -37.819 -12.393 25.276 1.00 39.06 198 LEU A O 1
#

Nearest PDB structures (foldseek):
  6jx6-assembly1_C  TM=2.647E-01  e=8.091E+00  Homo sapiens

Foldseek 3Di:
DPLPPPLVNLVVVLVVQLVVLQVVLVVCVVVDVAHSVLSVLSNLVSVLVSDSDPQSNLVSLVVVLVVVLVVLQVVLVVCVVVCVLVDLQNQLVLLCVLCVVVCVPPVPDPLNVVSVVLNVVSNNSSVVVVLLSVLSNVSVVVVVDLPCLVVNLVSVVVSCVCCCSRRVRPNVSCVVSNVSSVCNVVDPPVVVVVVVVD

Mean predicted aligned error: 8.56 Å

Sequence (198 aa):
MAVLLNFKIKKGITFITIGFTIVYAIFFSSVSYISMQGYMSWILIPLILSSTTIQGFYYYLHVVRIIFILMFVAAAVQKLYSGAIFNTDQMSGILLKQHAVYLVSNAEDWFTKFIYFLVQHKITAFAFYIMGTLAELILVIGLFTRRYDRILLVVFCAFLFADYFLMQIYYFIWLAFTGCFYFSYFSLDDKMEYKKLL

pLDDT: mean 80.97, std 13.7, range [30.42, 92.94]